Protein AF-A0A653HR87-F1 (afdb_monomer_lite)

Sequence (229 aa):
DLKKALNYCQLKRKNKLIFIRLPKLNAFNDYYMNKYLNIDIEKEELELNDINYIKNSFLTKARIIQMSKQNNEKRENAVQYGTNDYVKKKKKKKICIFNMGSMLYNVVNAIKNIEKDPYFSNLFEFSIIDMMFLNPMDTEIINYIIYENKHNCLITYEDNTIGGFSTHFNNYLIKNNYISKYNLHVHNIFLPNYPIEHASYYEQQQQLEVDESGLALRLKKYLNDSFIF

pLDDT: mean 77.24, std 21.37, range [32.22, 98.5]

Structure (mmCIF, N/CA/C/O backbone):
data_AF-A0A653HR87-F1
#
_entry.id   AF-A0A653HR87-F1
#
loop_
_atom_site.group_PDB
_atom_site.id
_atom_site.type_symbol
_atom_site.label_atom_id
_atom_site.label_alt_id
_atom_site.label_comp_id
_atom_site.label_asym_id
_atom_site.label_entity_id
_atom_site.label_seq_id
_atom_site.pdbx_PDB_ins_code
_atom_site.Cartn_x
_atom_site.Cartn_y
_atom_site.Cartn_z
_atom_site.occupancy
_atom_site.B_iso_or_equiv
_atom_site.auth_seq_id
_atom_site.auth_comp_id
_atom_site.auth_asym_id
_atom_site.auth_atom_id
_atom_site.pdbx_PDB_model_num
ATOM 1 N N . ASP A 1 1 ? 39.969 0.613 -13.590 1.00 48.22 1 ASP A N 1
ATOM 2 C CA . ASP A 1 1 ? 40.806 -0.541 -13.965 1.00 48.22 1 ASP A CA 1
ATOM 3 C C . ASP A 1 1 ? 40.169 -1.826 -13.439 1.00 48.22 1 ASP A C 1
ATOM 5 O O . ASP A 1 1 ? 40.189 -2.089 -12.238 1.00 48.22 1 ASP A O 1
ATOM 9 N N . LEU A 1 2 ? 39.500 -2.566 -14.327 1.00 33.78 2 LEU A N 1
ATOM 10 C CA . LEU A 1 2 ? 38.632 -3.704 -13.990 1.00 33.78 2 LEU A CA 1
ATOM 11 C C . LEU A 1 2 ? 39.396 -4.830 -13.264 1.00 33.78 2 LEU A C 1
ATOM 13 O O . LEU A 1 2 ? 38.828 -5.538 -12.434 1.00 33.78 2 LEU A O 1
ATOM 17 N N . LYS A 1 3 ? 40.709 -4.941 -13.513 1.00 35.06 3 LYS A N 1
ATOM 18 C CA . LYS A 1 3 ? 41.597 -5.906 -12.847 1.00 35.06 3 LYS A CA 1
ATOM 19 C C . LYS A 1 3 ? 41.824 -5.593 -11.363 1.00 35.06 3 LYS A C 1
ATOM 21 O O . LYS A 1 3 ? 41.904 -6.522 -10.566 1.00 35.06 3 LYS A O 1
ATOM 26 N N . LYS A 1 4 ? 41.850 -4.314 -10.962 1.00 37.91 4 LYS A N 1
ATOM 27 C CA . LYS A 1 4 ? 41.919 -3.922 -9.539 1.00 37.91 4 LYS A CA 1
ATOM 28 C C . LYS A 1 4 ? 40.601 -4.182 -8.807 1.00 37.91 4 LYS A C 1
ATOM 30 O O . LYS A 1 4 ? 40.634 -4.596 -7.656 1.00 37.91 4 LYS A O 1
ATOM 35 N N . ALA A 1 5 ? 39.460 -4.008 -9.477 1.00 38.84 5 ALA A N 1
ATOM 36 C CA . ALA A 1 5 ? 38.143 -4.284 -8.896 1.00 38.84 5 ALA A CA 1
ATOM 37 C C . ALA A 1 5 ? 37.897 -5.791 -8.677 1.00 38.84 5 ALA A C 1
ATOM 39 O O . ALA A 1 5 ? 37.384 -6.183 -7.633 1.0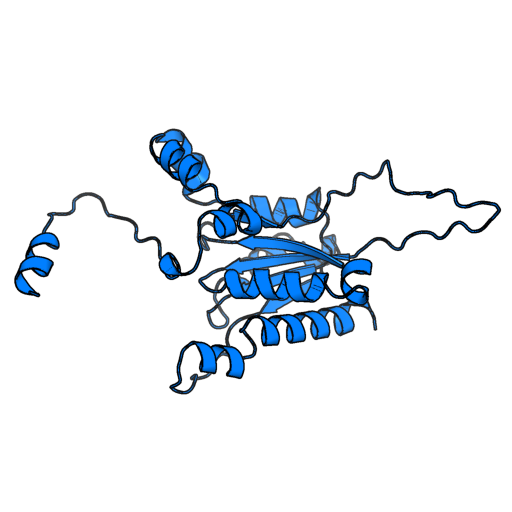0 38.84 5 ALA A O 1
ATOM 40 N N . LEU A 1 6 ? 38.335 -6.647 -9.610 1.00 43.84 6 LEU A N 1
ATOM 41 C CA . LEU A 1 6 ? 38.201 -8.107 -9.493 1.00 43.84 6 LEU A CA 1
ATOM 42 C C . LEU A 1 6 ? 39.069 -8.716 -8.376 1.00 43.84 6 LEU A C 1
ATOM 44 O O . LEU A 1 6 ? 38.661 -9.708 -7.772 1.00 43.84 6 LEU A O 1
ATOM 48 N N . ASN A 1 7 ? 40.207 -8.099 -8.033 1.00 38.25 7 ASN A N 1
ATOM 49 C CA . ASN A 1 7 ? 41.064 -8.554 -6.928 1.00 38.25 7 ASN A CA 1
ATOM 50 C C . ASN A 1 7 ? 40.429 -8.371 -5.535 1.00 38.25 7 ASN A C 1
ATOM 52 O O . ASN A 1 7 ? 40.750 -9.130 -4.626 1.00 38.25 7 ASN A O 1
ATOM 56 N N . TYR A 1 8 ? 39.483 -7.440 -5.363 1.00 44.12 8 TYR A N 1
ATOM 57 C CA . TYR A 1 8 ? 38.714 -7.311 -4.115 1.00 44.12 8 TYR A CA 1
ATOM 58 C C . TYR A 1 8 ? 37.529 -8.289 -4.028 1.00 44.12 8 TYR A C 1
ATOM 60 O O . TYR A 1 8 ? 36.946 -8.462 -2.958 1.00 44.12 8 TYR A O 1
ATOM 68 N N . CYS A 1 9 ? 37.176 -8.972 -5.124 1.00 40.00 9 CYS A N 1
ATOM 69 C CA . CYS A 1 9 ? 36.088 -9.953 -5.145 1.00 40.00 9 CYS A CA 1
ATOM 70 C C . CYS A 1 9 ? 36.515 -11.368 -4.716 1.00 40.00 9 CYS A C 1
ATOM 72 O O . CYS A 1 9 ? 35.651 -12.225 -4.529 1.00 40.00 9 CYS A O 1
ATOM 74 N N . GLN A 1 10 ? 37.810 -11.626 -4.504 1.00 40.22 10 GLN A N 1
ATOM 75 C CA . GLN A 1 10 ? 38.305 -12.900 -3.974 1.00 40.22 10 GLN A CA 1
ATOM 76 C C . GLN A 1 10 ? 38.613 -12.812 -2.474 1.00 40.22 10 GLN A C 1
ATOM 78 O O . GLN A 1 10 ? 39.759 -12.858 -2.043 1.00 40.22 10 GLN A O 1
ATOM 83 N N . LEU A 1 11 ? 37.565 -12.765 -1.653 1.00 38.88 11 LEU A N 1
ATOM 84 C CA . LEU A 1 11 ? 37.650 -13.227 -0.267 1.00 38.88 11 LEU A CA 1
ATOM 85 C C . LEU A 1 11 ? 36.975 -14.599 -0.182 1.00 38.88 11 LEU A C 1
ATOM 87 O O . LEU A 1 11 ? 35.810 -14.754 -0.552 1.00 38.88 11 LEU A O 1
ATOM 91 N N . LYS A 1 12 ? 37.719 -15.612 0.283 1.00 41.72 12 LYS A N 1
ATOM 92 C CA . LYS A 1 12 ? 37.205 -16.959 0.577 1.00 41.72 12 LYS A CA 1
ATOM 93 C C . LYS A 1 12 ? 36.105 -16.853 1.641 1.00 41.72 12 LYS A C 1
ATOM 95 O O . LYS A 1 12 ? 36.383 -16.719 2.827 1.00 41.72 12 LYS A O 1
ATOM 100 N N . ARG A 1 13 ? 34.845 -16.900 1.205 1.00 41.72 13 ARG A N 1
ATOM 101 C CA . ARG A 1 13 ? 33.653 -16.773 2.054 1.00 41.72 13 ARG A CA 1
ATOM 102 C C . ARG A 1 13 ? 33.309 -18.106 2.731 1.00 41.72 13 ARG A C 1
ATOM 104 O O . ARG A 1 13 ? 32.687 -18.967 2.117 1.00 41.72 13 ARG A O 1
ATOM 111 N N . LYS A 1 14 ? 33.638 -18.244 4.020 1.00 43.16 14 LYS A N 1
ATOM 112 C CA . LYS A 1 14 ? 32.789 -18.966 4.983 1.00 43.16 14 LYS A CA 1
ATOM 113 C C . LYS A 1 14 ? 32.023 -17.896 5.757 1.00 43.16 14 LYS A C 1
ATOM 115 O O . LYS A 1 14 ? 32.643 -17.050 6.383 1.00 43.16 14 LYS A O 1
ATOM 120 N N . ASN A 1 15 ? 30.699 -17.964 5.683 1.00 41.41 15 ASN A N 1
ATOM 121 C CA . ASN A 1 15 ? 29.702 -17.021 6.205 1.00 41.41 15 ASN A CA 1
ATOM 122 C C . ASN A 1 15 ? 29.385 -15.865 5.242 1.00 41.41 15 ASN A C 1
ATOM 124 O O . ASN A 1 15 ? 30.218 -15.042 4.872 1.00 41.41 15 ASN A O 1
ATOM 128 N N . LYS A 1 16 ? 28.148 -15.922 4.745 1.00 32.38 16 LYS A N 1
ATOM 129 C CA . LYS A 1 16 ? 27.579 -15.114 3.666 1.00 32.38 16 LYS A CA 1
ATOM 130 C C . LYS A 1 16 ? 27.423 -13.652 4.102 1.00 32.38 16 LYS A C 1
ATOM 132 O O . LYS A 1 16 ? 27.017 -13.391 5.226 1.00 32.38 16 LYS A O 1
ATOM 137 N N . LEU A 1 17 ? 27.668 -12.729 3.171 1.00 32.47 17 LEU A N 1
ATOM 138 C CA . LEU A 1 17 ? 27.218 -11.337 3.252 1.00 32.47 17 LEU A CA 1
ATOM 139 C C . LEU A 1 17 ? 25.796 -11.248 2.686 1.00 32.47 17 LEU A C 1
ATOM 141 O O . LEU A 1 17 ? 25.520 -11.809 1.623 1.00 32.47 17 LEU A O 1
ATOM 145 N N . ILE A 1 18 ? 24.916 -10.563 3.413 1.00 32.22 18 ILE A N 1
ATOM 146 C CA . ILE A 1 18 ? 23.543 -10.249 3.009 1.00 32.22 18 ILE A CA 1
ATOM 147 C C . ILE A 1 18 ? 23.588 -8.987 2.145 1.00 32.22 18 ILE A C 1
ATOM 149 O O . ILE A 1 18 ? 24.169 -7.980 2.541 1.00 32.22 18 ILE A O 1
ATOM 153 N N . PHE A 1 19 ? 22.984 -9.047 0.960 1.00 34.25 19 PHE A N 1
ATOM 154 C CA . PHE A 1 19 ? 22.771 -7.877 0.116 1.00 34.25 19 PHE A CA 1
ATOM 155 C C . PHE A 1 19 ? 21.442 -7.229 0.503 1.00 34.25 19 PHE A C 1
ATOM 157 O O . PHE A 1 19 ? 20.385 -7.812 0.268 1.00 34.25 19 PHE A O 1
ATOM 164 N N . ILE A 1 20 ? 21.494 -6.023 1.068 1.00 34.53 20 ILE A N 1
ATOM 165 C CA . ILE A 1 20 ? 20.324 -5.149 1.172 1.00 34.53 20 ILE A CA 1
ATOM 166 C C . ILE A 1 20 ? 20.264 -4.356 -0.129 1.00 34.53 20 ILE A C 1
ATOM 168 O O . ILE A 1 20 ? 21.192 -3.619 -0.468 1.00 34.53 20 ILE A O 1
ATOM 172 N N . ARG A 1 21 ? 19.181 -4.523 -0.888 1.00 32.88 21 ARG A N 1
ATOM 173 C CA . ARG A 1 21 ? 18.913 -3.686 -2.056 1.00 32.88 21 ARG A CA 1
ATOM 174 C C . ARG A 1 21 ? 18.357 -2.361 -1.549 1.00 32.88 21 ARG A C 1
ATOM 176 O O . ARG A 1 21 ? 17.148 -2.194 -1.449 1.00 32.88 21 ARG A O 1
ATOM 183 N N . LEU A 1 22 ? 19.243 -1.437 -1.192 1.00 35.88 22 LEU A N 1
ATOM 184 C CA . LEU A 1 22 ? 18.828 -0.060 -0.966 1.00 35.88 22 LEU A CA 1
ATOM 185 C C . LEU A 1 22 ? 18.426 0.538 -2.327 1.00 35.88 22 LEU A C 1
ATOM 187 O O . LEU A 1 22 ? 19.205 0.428 -3.283 1.00 35.88 22 LEU A O 1
ATOM 191 N N . PRO A 1 23 ? 17.231 1.150 -2.463 1.00 37.19 23 PRO A N 1
ATOM 192 C CA . PRO A 1 23 ? 16.991 2.059 -3.581 1.00 37.19 23 PRO A CA 1
ATOM 193 C C . PRO A 1 23 ? 18.116 3.103 -3.573 1.00 37.19 23 PRO A C 1
ATOM 195 O O . PRO A 1 23 ? 18.642 3.399 -2.503 1.00 37.19 23 PRO A O 1
ATOM 198 N N . LYS A 1 24 ? 18.545 3.597 -4.747 1.00 39.25 24 LYS A N 1
ATOM 199 C CA . LYS A 1 24 ? 19.710 4.498 -4.890 1.00 39.25 24 LYS A CA 1
ATOM 200 C C . LYS A 1 24 ? 19.764 5.521 -3.737 1.00 39.25 24 LYS A C 1
ATOM 202 O O . LYS A 1 24 ? 19.030 6.502 -3.756 1.00 39.25 24 LYS A O 1
ATOM 207 N N . LEU A 1 25 ? 20.656 5.284 -2.768 1.00 40.75 25 LEU A N 1
ATOM 208 C CA . LEU A 1 25 ? 20.847 6.084 -1.546 1.00 40.75 25 LEU A CA 1
ATOM 209 C C . LEU A 1 25 ? 21.109 7.568 -1.838 1.00 40.75 25 LEU A C 1
ATOM 211 O O . LEU A 1 25 ? 20.806 8.424 -1.021 1.00 40.75 25 LEU A O 1
ATOM 215 N N . ASN A 1 26 ? 21.595 7.888 -3.037 1.00 42.47 26 ASN A N 1
ATOM 216 C CA . ASN A 1 26 ? 21.905 9.257 -3.449 1.00 42.47 26 ASN A CA 1
ATOM 217 C C . ASN A 1 26 ? 20.667 10.147 -3.700 1.00 42.47 26 ASN A C 1
ATOM 219 O O . ASN A 1 26 ? 20.833 11.268 -4.172 1.00 42.47 26 ASN A O 1
ATOM 223 N N . ALA A 1 27 ? 19.441 9.665 -3.461 1.00 49.50 27 ALA A N 1
ATOM 224 C CA . ALA A 1 27 ? 18.217 10.433 -3.701 1.00 49.50 27 ALA A CA 1
ATOM 225 C C . ALA A 1 27 ? 17.673 11.165 -2.458 1.00 49.50 27 ALA A C 1
ATOM 227 O O . ALA A 1 27 ? 16.943 12.143 -2.618 1.00 49.50 27 ALA A O 1
ATOM 228 N N . PHE A 1 28 ? 18.010 10.728 -1.238 1.00 54.19 28 PHE A N 1
ATOM 229 C CA . PHE A 1 28 ? 17.418 11.264 -0.005 1.00 54.19 28 PHE A CA 1
ATOM 230 C C . PHE A 1 28 ? 18.495 11.778 0.943 1.00 54.19 28 PHE A C 1
ATOM 232 O O . PHE A 1 28 ? 19.442 11.064 1.249 1.00 54.19 28 PHE A O 1
ATOM 239 N N . ASN A 1 29 ? 18.350 13.024 1.397 1.00 69.38 29 ASN A N 1
ATOM 240 C CA . ASN A 1 29 ? 19.215 13.595 2.427 1.00 69.38 29 ASN A CA 1
ATOM 241 C C . ASN A 1 29 ? 18.737 13.189 3.830 1.00 69.38 29 ASN A C 1
ATOM 243 O O . ASN A 1 29 ? 17.578 12.809 4.010 1.00 69.38 29 ASN A O 1
ATOM 247 N N . ASP A 1 30 ? 19.605 13.334 4.830 1.00 67.25 30 ASP A N 1
ATOM 248 C CA . ASP A 1 30 ? 19.318 12.962 6.224 1.00 67.25 30 ASP A CA 1
ATOM 249 C C . ASP A 1 30 ? 18.051 13.645 6.748 1.00 67.25 30 ASP A C 1
ATOM 251 O O . ASP A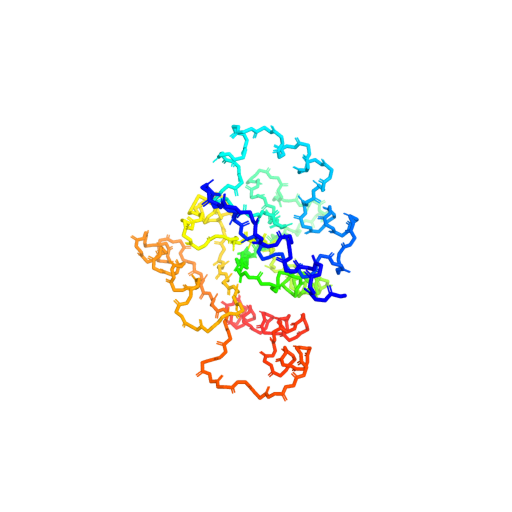 1 30 ? 17.224 13.030 7.418 1.00 67.25 30 ASP A O 1
ATOM 255 N N . TYR A 1 31 ? 17.834 14.902 6.342 1.00 72.88 31 TYR A N 1
ATOM 256 C CA . TYR A 1 31 ? 16.607 15.636 6.641 1.00 72.88 31 TYR A CA 1
ATOM 257 C C . TYR A 1 31 ? 15.354 14.916 6.130 1.00 72.88 31 TYR A C 1
ATOM 259 O O . TYR A 1 31 ? 14.363 14.821 6.850 1.00 72.88 31 TYR A O 1
ATOM 267 N N . TYR A 1 32 ? 15.369 14.416 4.894 1.00 69.31 32 TYR A N 1
ATOM 268 C CA . TYR A 1 32 ? 14.248 13.690 4.308 1.00 69.31 32 TYR A CA 1
ATOM 269 C C . TYR A 1 32 ? 14.037 12.347 5.009 1.00 69.31 32 TYR A C 1
ATOM 271 O O . TYR A 1 32 ? 12.899 12.007 5.339 1.00 69.31 32 TYR A O 1
ATOM 279 N N . MET A 1 33 ? 15.122 11.611 5.257 1.00 68.88 33 MET A N 1
ATOM 280 C CA . MET A 1 33 ? 15.090 10.307 5.924 1.00 68.88 33 MET A CA 1
ATOM 281 C C . MET A 1 33 ? 14.480 10.421 7.323 1.00 68.88 33 MET A C 1
ATOM 283 O O . MET A 1 33 ? 13.516 9.719 7.633 1.00 68.88 33 MET A O 1
ATOM 287 N N . ASN A 1 34 ? 14.947 11.388 8.111 1.00 69.88 34 ASN A N 1
ATOM 288 C CA . ASN A 1 34 ? 14.455 11.625 9.461 1.00 69.88 34 ASN A CA 1
ATOM 289 C C . ASN A 1 34 ? 13.006 12.133 9.439 1.00 69.88 34 ASN A C 1
ATOM 291 O O . ASN A 1 34 ? 12.116 11.531 10.036 1.00 69.88 34 ASN A O 1
ATOM 295 N N . LYS A 1 35 ? 12.733 13.191 8.666 1.00 71.50 35 LYS A N 1
ATOM 296 C CA . LYS A 1 35 ? 11.420 13.847 8.661 1.00 71.50 35 LYS A CA 1
ATOM 297 C C . LYS A 1 35 ? 10.296 12.973 8.110 1.00 71.50 35 LYS A C 1
ATOM 299 O O . LYS A 1 35 ? 9.152 13.145 8.526 1.00 71.50 35 LYS A O 1
ATOM 304 N N . TYR A 1 36 ? 10.579 12.126 7.122 1.00 63.75 36 TYR A N 1
ATOM 305 C CA . TYR A 1 36 ? 9.526 11.455 6.357 1.00 63.75 36 TYR A CA 1
ATOM 306 C C . TYR A 1 36 ? 9.568 9.942 6.402 1.00 63.75 36 TYR A C 1
ATOM 308 O O . TYR A 1 36 ? 8.517 9.342 6.220 1.00 63.75 36 TYR A O 1
ATOM 316 N N . LEU A 1 37 ? 10.735 9.333 6.601 1.00 60.97 37 LEU A N 1
ATOM 317 C CA . LEU A 1 37 ? 10.839 7.881 6.737 1.00 60.97 37 LEU A CA 1
ATOM 318 C C . LEU A 1 37 ? 11.004 7.443 8.192 1.00 60.97 37 LEU A C 1
ATOM 320 O O . LEU A 1 37 ? 11.010 6.244 8.452 1.00 60.97 37 LEU A O 1
ATOM 324 N N . ASN A 1 38 ? 11.097 8.405 9.120 1.00 63.19 38 ASN A N 1
ATOM 325 C CA . ASN A 1 38 ? 11.372 8.170 10.534 1.00 63.19 38 ASN A CA 1
ATOM 326 C C . ASN A 1 38 ? 12.673 7.364 10.737 1.00 63.19 38 ASN A C 1
ATOM 328 O O . ASN A 1 38 ? 12.771 6.546 11.649 1.00 63.19 38 ASN A O 1
ATOM 332 N N . ILE A 1 39 ? 13.644 7.585 9.842 1.00 63.53 39 ILE A N 1
ATOM 333 C CA . ILE A 1 39 ? 14.961 6.945 9.838 1.00 63.53 39 ILE A CA 1
ATOM 334 C C . ILE A 1 39 ? 15.984 7.969 10.309 1.00 63.53 39 ILE A C 1
ATOM 336 O O . ILE A 1 39 ? 16.239 8.969 9.635 1.00 63.53 39 ILE A O 1
ATOM 340 N N . ASP A 1 40 ? 16.567 7.703 11.468 1.00 68.31 40 ASP A N 1
ATOM 341 C CA . ASP A 1 40 ? 17.698 8.452 11.995 1.00 68.31 40 ASP A CA 1
ATOM 342 C C . ASP A 1 40 ? 18.977 7.671 11.682 1.00 68.31 40 ASP A C 1
ATOM 344 O O . ASP A 1 40 ? 19.250 6.646 12.304 1.00 68.31 40 ASP A O 1
ATOM 348 N N . ILE A 1 41 ? 19.718 8.131 10.671 1.00 65.31 41 ILE A N 1
ATOM 349 C CA . ILE A 1 41 ? 20.887 7.425 10.129 1.00 65.31 41 ILE A CA 1
ATOM 350 C C . ILE A 1 41 ? 21.978 7.280 11.193 1.00 65.31 41 ILE A C 1
ATOM 352 O O . ILE A 1 41 ? 22.538 6.197 11.340 1.00 65.31 41 ILE A O 1
ATOM 356 N N . GLU A 1 42 ? 22.242 8.330 11.974 1.00 67.62 42 GLU A N 1
ATOM 357 C CA . GLU A 1 42 ? 23.271 8.292 13.019 1.00 67.62 42 GLU A CA 1
ATOM 358 C C . GLU A 1 42 ? 22.889 7.303 14.123 1.00 67.62 42 GLU A C 1
ATOM 360 O O . GLU A 1 42 ? 23.712 6.512 14.588 1.00 67.62 42 GLU A O 1
ATOM 365 N N . LYS A 1 43 ? 21.612 7.300 14.517 1.00 66.94 43 LYS A N 1
ATOM 366 C CA . LYS A 1 43 ? 21.097 6.354 15.505 1.00 66.94 43 LYS A CA 1
ATOM 367 C C . LYS A 1 43 ? 21.120 4.913 14.989 1.00 66.94 43 LYS A C 1
ATOM 369 O O . LYS A 1 43 ? 21.546 4.027 15.726 1.00 66.94 43 LYS A O 1
ATOM 374 N N . GLU A 1 44 ? 20.706 4.671 13.746 1.00 62.47 44 GLU A N 1
ATOM 375 C CA . GLU A 1 44 ? 20.749 3.337 13.136 1.00 62.47 44 GLU A CA 1
ATOM 376 C C . GLU A 1 44 ? 22.190 2.809 13.043 1.00 62.47 44 GLU A C 1
ATOM 378 O O . GLU A 1 44 ? 22.437 1.654 13.388 1.00 62.47 44 GLU A O 1
ATOM 383 N N . GLU A 1 45 ? 23.162 3.646 12.663 1.00 62.75 45 GLU A N 1
ATOM 384 C CA . GLU A 1 45 ? 24.586 3.279 12.636 1.00 62.75 45 GLU A CA 1
ATOM 385 C C . GLU A 1 45 ? 25.142 2.928 14.022 1.00 62.75 45 GLU A C 1
ATOM 387 O O . GLU A 1 45 ? 25.910 1.972 14.162 1.00 62.75 45 GLU A O 1
ATOM 392 N N . LEU A 1 46 ? 24.732 3.655 15.065 1.00 63.88 46 LEU A N 1
ATOM 393 C CA . LEU A 1 46 ? 25.120 3.358 16.445 1.00 63.88 46 LEU A CA 1
ATOM 394 C C . LEU A 1 46 ? 24.512 2.038 16.939 1.00 63.88 46 LEU A C 1
ATOM 396 O O . LEU A 1 46 ? 25.207 1.234 17.567 1.00 63.88 46 LEU A O 1
ATOM 400 N N . GLU A 1 47 ? 23.238 1.792 16.632 1.00 59.72 47 GLU A N 1
ATOM 401 C CA . GLU A 1 47 ? 22.491 0.601 17.049 1.00 59.72 47 GLU A CA 1
ATOM 402 C C . GLU A 1 47 ? 22.915 -0.675 16.293 1.00 59.72 47 GLU A C 1
ATOM 404 O O . GLU A 1 47 ? 22.794 -1.781 16.826 1.00 59.72 47 GLU A O 1
ATOM 409 N N . LEU A 1 48 ? 23.499 -0.544 15.095 1.00 56.75 48 LEU A N 1
ATOM 410 C CA . LEU A 1 48 ? 24.098 -1.647 14.327 1.00 56.75 48 LEU A CA 1
ATOM 411 C C . LEU A 1 48 ? 25.324 -2.286 15.007 1.00 56.75 48 LEU A C 1
ATOM 413 O O . LEU A 1 48 ? 25.755 -3.362 14.593 1.00 56.75 48 LEU A O 1
ATOM 417 N N . ASN A 1 49 ? 25.876 -1.674 16.057 1.00 60.03 49 ASN A N 1
ATOM 418 C CA . ASN A 1 49 ? 26.970 -2.263 16.833 1.00 60.03 49 ASN A CA 1
ATOM 419 C C . ASN A 1 49 ? 26.487 -3.248 17.917 1.00 60.03 49 ASN A C 1
ATOM 421 O O . ASN A 1 49 ? 27.300 -4.002 18.457 1.00 60.03 49 ASN A O 1
ATOM 425 N N . ASP A 1 50 ? 25.185 -3.287 18.228 1.00 64.75 50 ASP A N 1
ATOM 426 C CA . ASP A 1 50 ? 24.614 -4.207 19.216 1.00 64.75 50 ASP A CA 1
ATOM 427 C C . ASP A 1 50 ? 24.034 -5.470 18.550 1.00 64.75 50 ASP A C 1
ATOM 429 O O . ASP A 1 50 ? 22.987 -5.471 17.899 1.00 64.75 50 ASP A O 1
ATOM 433 N N . ILE A 1 51 ? 24.707 -6.602 18.766 1.00 58.34 51 ILE A N 1
ATOM 434 C CA . ILE A 1 51 ? 24.347 -7.912 18.202 1.00 58.34 51 ILE A CA 1
ATOM 435 C C . ILE A 1 51 ? 22.944 -8.380 18.639 1.00 58.34 51 ILE A C 1
ATOM 437 O O . ILE A 1 51 ? 22.271 -9.089 17.882 1.00 58.34 51 ILE A O 1
ATOM 441 N N . ASN A 1 52 ? 22.486 -8.017 19.841 1.00 54.66 52 ASN A N 1
ATOM 442 C CA . ASN A 1 52 ? 21.157 -8.395 20.329 1.00 54.66 52 ASN A CA 1
ATOM 443 C C . ASN A 1 52 ? 20.059 -7.530 19.702 1.00 54.66 52 ASN A C 1
ATOM 445 O O . ASN A 1 52 ? 18.990 -8.048 19.365 1.00 54.66 52 ASN A O 1
ATOM 449 N N . TYR A 1 53 ? 20.342 -6.247 19.475 1.00 58.00 53 TYR A N 1
ATOM 450 C CA . TYR A 1 53 ? 19.458 -5.355 18.733 1.00 58.00 53 TYR A CA 1
ATOM 451 C C . TYR A 1 53 ? 19.305 -5.803 17.276 1.00 58.00 53 TYR A C 1
ATOM 453 O O . TYR A 1 53 ? 18.185 -5.940 16.787 1.00 58.00 53 TYR A O 1
ATOM 461 N N . ILE A 1 54 ? 20.405 -6.156 16.605 1.00 54.81 54 ILE A N 1
ATOM 462 C CA . ILE A 1 54 ? 20.382 -6.641 15.216 1.00 54.81 54 ILE A CA 1
ATOM 463 C C . ILE A 1 54 ? 19.479 -7.874 15.063 1.00 54.81 54 ILE A C 1
ATOM 465 O O . ILE A 1 54 ? 18.677 -7.952 14.131 1.00 54.81 54 ILE A O 1
ATOM 469 N N . LYS A 1 55 ? 19.574 -8.832 15.994 1.00 52.00 55 LYS A N 1
ATOM 470 C CA . LYS A 1 55 ? 18.780 -10.070 15.955 1.00 52.00 55 LYS A CA 1
ATOM 471 C C . LYS A 1 55 ? 17.284 -9.840 16.176 1.00 52.00 55 LYS A C 1
ATOM 473 O O . LYS A 1 55 ? 16.488 -10.520 15.535 1.00 52.00 55 LYS A O 1
ATOM 478 N N . ASN A 1 56 ? 16.909 -8.907 17.052 1.00 51.97 56 ASN A N 1
ATOM 479 C CA . ASN A 1 56 ? 15.514 -8.695 17.459 1.00 51.97 56 ASN A CA 1
ATOM 480 C C . ASN A 1 56 ? 14.800 -7.550 16.713 1.00 51.97 56 ASN A C 1
ATOM 482 O O . ASN A 1 56 ? 13.572 -7.551 16.636 1.00 51.97 56 ASN A O 1
ATOM 486 N N . SER A 1 57 ? 15.544 -6.574 16.188 1.00 53.03 57 SER A N 1
ATOM 487 C CA . SER A 1 57 ? 15.009 -5.368 15.541 1.00 53.03 57 SER A CA 1
ATOM 488 C C . SER A 1 57 ? 15.122 -5.428 14.015 1.00 53.03 57 SER A C 1
ATOM 490 O O . SER A 1 57 ? 14.159 -5.147 13.309 1.00 53.03 57 SER A O 1
ATOM 492 N N . PHE A 1 58 ? 16.273 -5.861 13.489 1.00 53.12 58 PHE A N 1
ATOM 493 C CA . PHE A 1 58 ? 16.624 -5.617 12.085 1.00 53.12 58 PHE A CA 1
ATOM 494 C C . PHE A 1 58 ? 16.202 -6.715 11.106 1.00 53.12 58 PHE A C 1
ATOM 496 O O . PHE A 1 58 ? 15.984 -6.443 9.928 1.00 53.12 58 PHE A O 1
ATOM 503 N N . LEU A 1 59 ? 16.126 -7.972 11.549 1.00 54.62 59 LEU A N 1
ATOM 504 C CA . LEU A 1 59 ? 16.100 -9.088 10.599 1.00 54.62 59 LEU A CA 1
ATOM 505 C C . LEU A 1 59 ? 14.728 -9.423 10.001 1.00 54.62 59 LEU A C 1
ATOM 507 O O . LEU A 1 59 ? 14.687 -10.228 9.074 1.00 54.62 59 LEU A O 1
ATOM 511 N N . THR A 1 60 ? 13.623 -8.860 10.503 1.00 60.41 60 THR A N 1
ATOM 512 C CA . THR A 1 60 ? 12.272 -9.265 10.050 1.00 60.41 60 THR A CA 1
ATOM 513 C C . THR A 1 60 ? 11.167 -8.217 10.209 1.00 60.41 60 THR A C 1
ATOM 515 O O . THR A 1 60 ? 10.042 -8.486 9.793 1.00 60.41 60 THR A O 1
ATOM 518 N N . LYS A 1 61 ? 11.442 -7.042 10.792 1.00 76.56 61 LYS A N 1
ATOM 519 C CA . LYS A 1 61 ? 10.389 -6.069 11.112 1.00 76.56 61 LYS A CA 1
ATOM 520 C C . LYS A 1 61 ? 10.127 -5.091 9.976 1.00 76.56 61 LYS A C 1
ATOM 522 O O . LYS A 1 61 ? 11.044 -4.669 9.272 1.00 76.56 61 LYS A O 1
ATOM 527 N N . ALA A 1 62 ? 8.862 -4.728 9.810 1.00 85.44 62 ALA A N 1
ATOM 528 C CA . ALA A 1 62 ? 8.460 -3.653 8.919 1.00 85.44 62 ALA A CA 1
ATOM 529 C C . ALA A 1 62 ? 8.811 -2.284 9.517 1.00 85.44 62 ALA A C 1
ATOM 531 O O . ALA A 1 62 ? 8.891 -2.119 10.737 1.00 85.44 62 ALA A O 1
ATOM 532 N N . ARG A 1 63 ? 8.958 -1.274 8.656 1.00 85.75 63 ARG A N 1
ATOM 533 C CA . ARG A 1 63 ? 9.182 0.111 9.089 1.00 85.75 63 ARG A CA 1
ATOM 534 C C . ARG A 1 63 ? 7.883 0.898 9.072 1.00 85.75 63 ARG A C 1
ATOM 536 O O . ARG A 1 63 ? 7.134 0.860 8.097 1.00 85.75 63 ARG A O 1
ATOM 543 N N . ILE A 1 64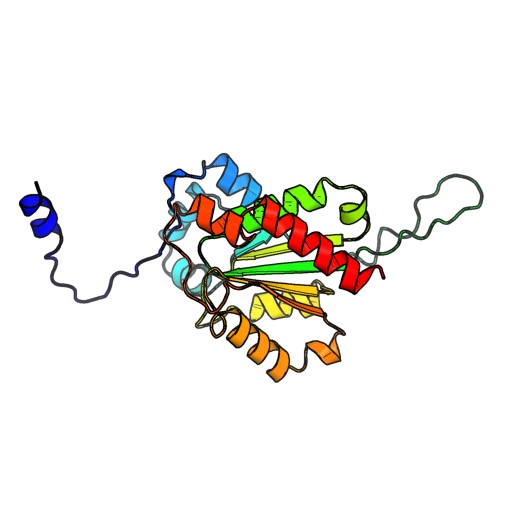 ? 7.635 1.647 10.140 1.00 86.69 64 ILE A N 1
ATOM 544 C CA . ILE A 1 64 ? 6.508 2.577 10.216 1.00 86.69 64 ILE A CA 1
ATOM 545 C C . ILE A 1 64 ? 6.983 3.929 9.693 1.00 86.69 64 ILE A C 1
ATOM 547 O O . ILE A 1 64 ? 7.767 4.608 10.348 1.00 86.69 64 ILE A O 1
ATOM 551 N N . ILE A 1 65 ? 6.485 4.310 8.523 1.00 84.25 65 ILE A N 1
ATOM 552 C CA . ILE A 1 65 ? 6.838 5.561 7.845 1.00 84.25 65 ILE A CA 1
ATOM 553 C C . ILE A 1 65 ? 5.898 6.679 8.293 1.00 84.25 65 ILE A C 1
ATOM 555 O O . ILE A 1 65 ? 6.319 7.778 8.640 1.00 84.25 65 ILE A O 1
ATOM 559 N N . GLN A 1 66 ? 4.603 6.370 8.340 1.00 87.25 66 GLN A N 1
ATOM 560 C CA . GLN A 1 66 ? 3.557 7.265 8.816 1.00 87.25 66 GLN A CA 1
ATOM 561 C C . GLN A 1 66 ? 2.483 6.439 9.524 1.00 87.25 66 GLN A C 1
ATOM 563 O O . GLN A 1 66 ? 2.148 5.345 9.076 1.00 87.25 66 GLN A O 1
ATOM 568 N N . MET A 1 67 ? 1.910 6.954 10.611 1.00 91.06 67 MET A N 1
ATOM 569 C CA . MET A 1 67 ? 0.830 6.282 11.333 1.00 91.06 67 MET A CA 1
ATOM 570 C C . MET A 1 67 ? -0.338 7.238 11.560 1.00 91.06 67 MET A C 1
ATOM 572 O O . MET A 1 67 ? -0.153 8.350 12.058 1.00 91.06 67 MET A O 1
ATOM 576 N N . SER A 1 68 ? -1.550 6.789 11.235 1.00 86.50 68 SER A N 1
ATOM 577 C CA . SER A 1 68 ? -2.775 7.511 11.578 1.00 86.50 68 SER A CA 1
ATOM 578 C C . SER A 1 68 ? -2.964 7.585 13.096 1.00 86.50 68 SER A C 1
ATOM 580 O O . SER A 1 68 ? -2.532 6.711 13.858 1.00 86.50 68 SER A O 1
ATOM 582 N N . LYS A 1 69 ? -3.626 8.647 13.562 1.00 79.88 69 LYS A N 1
ATOM 583 C CA . LYS A 1 69 ? -3.796 8.904 14.995 1.00 79.88 69 LYS A CA 1
ATOM 584 C C . LYS A 1 69 ? -4.585 7.770 15.639 1.00 79.88 69 LYS A C 1
ATOM 586 O O . LYS A 1 69 ? -5.621 7.347 15.128 1.00 79.88 69 LYS A O 1
ATOM 591 N N . GLN A 1 70 ? -4.133 7.269 16.787 1.00 65.38 70 GLN A N 1
ATOM 592 C CA . GLN A 1 70 ? -4.929 6.300 17.539 1.00 65.38 70 GLN A CA 1
ATOM 593 C C . GLN A 1 70 ? -6.275 6.915 17.927 1.00 65.38 70 GLN A C 1
ATOM 595 O O . GLN A 1 70 ? -6.367 8.097 18.262 1.00 65.38 70 GLN A O 1
ATOM 600 N N . ASN A 1 71 ? -7.328 6.094 17.885 1.00 56.84 71 ASN A N 1
ATOM 601 C CA . ASN A 1 71 ? -8.630 6.495 18.400 1.00 56.84 71 ASN A CA 1
ATOM 602 C C . ASN A 1 71 ? -8.518 6.581 19.925 1.00 56.84 71 ASN A C 1
ATOM 604 O O . ASN A 1 71 ? -8.849 5.629 20.624 1.00 56.84 71 ASN A O 1
ATOM 608 N N . ASN A 1 72 ? -8.056 7.710 20.455 1.00 50.72 72 ASN A N 1
ATOM 609 C CA . ASN A 1 72 ? -8.284 8.028 21.853 1.00 50.72 72 ASN A CA 1
ATOM 610 C C . ASN A 1 72 ? -9.786 8.286 21.991 1.00 50.72 72 ASN A C 1
ATOM 612 O O . ASN A 1 72 ? -10.253 9.407 21.800 1.00 50.72 72 ASN A O 1
ATOM 616 N N . GLU A 1 73 ? -10.549 7.238 22.309 1.00 48.50 73 GLU A N 1
ATOM 617 C CA . GLU A 1 73 ? -12.013 7.244 22.463 1.00 48.50 73 GLU A CA 1
ATOM 618 C C . GLU A 1 73 ? -12.520 8.249 23.528 1.00 48.50 73 GLU A C 1
ATOM 620 O O . GLU A 1 73 ? -13.720 8.351 23.756 1.00 48.50 73 GLU A O 1
ATOM 625 N N . LYS A 1 74 ? -11.640 9.049 24.154 1.00 44.12 74 LYS A N 1
ATOM 626 C CA . LYS A 1 74 ? -11.973 9.972 25.244 1.00 44.12 74 LYS A CA 1
ATOM 627 C C . LYS A 1 74 ? -11.968 11.482 24.957 1.00 44.12 74 LYS A C 1
ATOM 629 O O . LYS A 1 74 ? -12.327 12.191 25.890 1.00 44.12 74 LYS A O 1
ATOM 634 N N . ARG A 1 75 ? -11.607 12.042 23.784 1.00 44.62 75 ARG A N 1
ATOM 635 C CA . ARG A 1 75 ? -11.417 13.525 23.717 1.00 44.62 75 ARG A CA 1
ATOM 636 C C . ARG A 1 75 ? -11.835 14.353 22.489 1.00 44.62 75 ARG A C 1
ATOM 638 O O . ARG A 1 75 ? -11.511 15.532 22.480 1.00 44.62 75 ARG A O 1
ATOM 645 N N . GLU A 1 76 ? -12.613 13.864 21.521 1.00 41.56 76 GLU A N 1
ATOM 646 C CA . GLU A 1 76 ? -13.042 14.739 20.395 1.00 41.56 76 GLU A CA 1
ATOM 647 C C . GLU A 1 76 ? -14.556 14.814 20.135 1.00 41.56 76 GLU A C 1
ATOM 649 O O . GLU A 1 76 ? -14.990 15.282 19.085 1.00 41.56 76 GLU A O 1
ATOM 654 N N . ASN A 1 77 ? -15.392 14.429 21.102 1.00 43.25 77 ASN A N 1
ATOM 655 C CA . ASN A 1 77 ? -16.836 14.648 21.002 1.00 43.25 77 ASN A CA 1
ATOM 656 C C . ASN A 1 77 ? -17.242 15.901 21.786 1.00 43.25 77 ASN A C 1
ATOM 658 O O . ASN A 1 77 ? -17.631 15.791 22.943 1.00 43.25 77 ASN A O 1
ATOM 662 N N . ALA A 1 78 ? -17.127 17.051 21.114 1.00 43.84 78 ALA A N 1
ATOM 663 C CA . ALA A 1 78 ? -17.793 18.346 21.334 1.00 43.84 78 ALA A CA 1
ATOM 664 C C . ALA A 1 78 ? -16.779 19.497 21.295 1.00 43.84 78 ALA A C 1
ATOM 666 O O . ALA A 1 78 ? -16.087 19.776 22.269 1.00 43.84 78 ALA A O 1
ATOM 667 N N . VAL A 1 79 ? -16.721 20.201 20.162 1.00 44.22 79 VAL A N 1
ATOM 668 C CA . VAL A 1 79 ? -16.240 21.584 20.160 1.00 44.22 79 VAL A CA 1
ATOM 669 C C . VAL A 1 79 ? -17.469 22.443 20.424 1.00 44.22 79 VAL A C 1
ATOM 671 O O . VAL A 1 79 ? -18.403 22.442 19.626 1.00 44.22 79 VAL A O 1
ATOM 674 N N . GLN A 1 80 ? -17.503 23.102 21.579 1.00 39.09 80 GLN A N 1
ATOM 675 C CA . GLN A 1 80 ? -18.604 23.969 21.977 1.00 39.09 80 GLN A CA 1
ATOM 676 C C . GLN A 1 80 ? -18.440 25.320 21.271 1.00 39.09 80 GLN A C 1
ATOM 678 O O . GLN A 1 80 ? -17.723 26.194 21.748 1.00 39.09 80 GLN A O 1
ATOM 683 N N . TYR A 1 81 ? -19.079 25.480 20.114 1.00 40.84 81 TYR A N 1
ATOM 684 C CA . TYR A 1 81 ? -19.416 26.804 19.594 1.00 40.84 81 TYR A CA 1
ATOM 685 C C . TYR A 1 81 ? -20.850 27.125 20.020 1.00 40.84 81 TYR A C 1
ATOM 687 O O . TYR A 1 81 ? -21.672 26.220 20.146 1.00 40.84 81 TYR A O 1
ATOM 695 N N . GLY A 1 82 ? -21.093 28.390 20.362 1.00 45.12 82 GLY A N 1
ATOM 696 C CA . GLY A 1 82 ? -22.295 28.864 21.049 1.00 45.12 82 GLY A CA 1
ATOM 697 C C . GLY A 1 82 ? -23.621 28.307 20.522 1.00 45.12 82 GLY A C 1
ATOM 698 O O . GLY A 1 82 ? -23.774 28.039 19.339 1.00 45.12 82 GLY A O 1
ATOM 699 N N . THR A 1 83 ? -24.561 28.147 21.457 1.00 42.78 83 THR A N 1
ATOM 700 C CA . THR A 1 83 ? -25.999 27.894 21.260 1.00 42.78 83 THR A CA 1
ATOM 701 C C . THR A 1 83 ? -26.376 27.018 20.052 1.00 42.78 83 THR A C 1
ATOM 703 O O . THR A 1 83 ? -26.686 27.514 18.976 1.00 42.78 83 THR A O 1
ATOM 706 N N . ASN A 1 84 ? -26.487 25.717 20.338 1.00 45.97 84 ASN A N 1
ATOM 707 C CA . ASN A 1 84 ? -27.421 24.743 19.750 1.00 45.97 84 ASN A CA 1
ATOM 708 C C . ASN A 1 84 ? -27.109 23.987 18.445 1.00 45.97 84 ASN A C 1
ATOM 710 O O . ASN A 1 84 ? -27.946 23.166 18.083 1.00 45.97 84 ASN A O 1
ATOM 714 N N . ASP A 1 85 ? -25.918 24.070 17.845 1.00 40.06 85 ASP A N 1
ATOM 715 C CA . ASP A 1 85 ? -25.562 23.162 16.733 1.00 40.06 85 ASP A CA 1
ATOM 716 C C . ASP A 1 85 ? -24.380 22.238 17.068 1.00 40.06 85 ASP A C 1
ATOM 718 O O . ASP A 1 85 ? -23.205 22.536 16.848 1.00 40.06 85 ASP A O 1
ATOM 722 N N . TYR A 1 86 ? -24.697 21.047 17.584 1.00 46.66 86 TYR A N 1
ATOM 723 C CA . TYR A 1 86 ? -23.731 19.958 17.729 1.00 46.66 86 TYR A CA 1
ATOM 724 C C . TYR A 1 86 ? -23.413 19.347 16.355 1.00 46.66 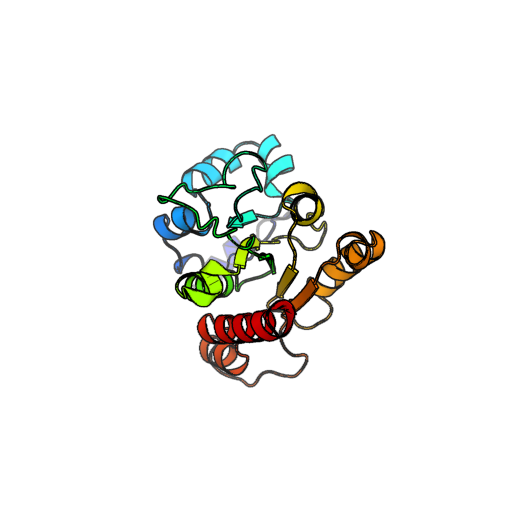86 TYR A C 1
ATOM 726 O O . TYR A 1 86 ? -24.016 18.353 15.945 1.00 46.66 86 TYR A O 1
ATOM 734 N N . VAL A 1 87 ? -22.425 19.888 15.638 1.00 47.19 87 VAL A N 1
ATOM 735 C CA . VAL A 1 87 ? -21.906 19.240 14.422 1.00 47.19 87 VAL A CA 1
ATOM 736 C C . VAL A 1 87 ? -21.045 18.043 14.829 1.00 47.19 87 VAL A C 1
ATOM 738 O O . VAL A 1 87 ? -19.870 18.166 15.180 1.00 47.19 87 VAL A O 1
ATOM 741 N N . LYS A 1 88 ? -21.639 16.847 14.801 1.00 49.69 88 LYS A N 1
ATOM 742 C CA . LYS A 1 88 ? -20.935 15.577 15.017 1.00 49.69 88 LYS A CA 1
ATOM 743 C C . LYS A 1 88 ? -19.903 15.406 13.893 1.00 49.69 88 LYS A C 1
ATOM 745 O O . LYS A 1 88 ? -20.272 15.069 12.768 1.00 49.69 88 LYS A O 1
ATOM 750 N N . LYS A 1 89 ? -18.615 15.665 14.163 1.00 58.50 89 LYS A N 1
ATOM 751 C CA . LYS A 1 89 ? -17.541 15.415 13.186 1.00 58.50 89 LYS A CA 1
ATOM 752 C C . LYS A 1 89 ? -17.617 13.951 12.753 1.00 58.50 89 LYS A C 1
ATOM 754 O O . LYS A 1 89 ? -17.508 13.046 13.582 1.00 58.50 89 LYS A O 1
ATOM 759 N N . LYS A 1 90 ? -17.836 13.711 11.456 1.00 68.69 90 LYS A N 1
ATOM 760 C CA . LYS A 1 90 ? -17.763 12.357 10.899 1.00 68.69 90 LYS A CA 1
ATOM 761 C C . LYS A 1 90 ? -16.357 11.819 11.151 1.00 68.69 90 LYS A C 1
ATOM 763 O O . LYS A 1 90 ? -15.367 12.488 10.864 1.00 68.69 90 LYS A O 1
ATOM 768 N N . LYS A 1 91 ? -16.280 10.613 11.711 1.00 85.62 91 LYS A N 1
ATOM 769 C CA . LYS A 1 91 ? -15.009 9.929 11.944 1.00 85.62 91 LYS A CA 1
ATOM 770 C C . LYS A 1 91 ? -14.352 9.624 10.598 1.00 85.62 91 LYS A C 1
ATOM 772 O O . LYS A 1 91 ? -14.989 9.011 9.740 1.00 85.62 91 LYS A O 1
ATOM 777 N N . LYS A 1 92 ? -13.090 10.028 10.443 1.00 92.31 92 LYS A N 1
ATOM 778 C CA . LYS A 1 92 ? -12.292 9.743 9.248 1.00 92.31 92 LYS A CA 1
ATOM 779 C C . LYS A 1 92 ? -12.087 8.239 9.077 1.00 92.31 92 LYS A C 1
ATOM 781 O O . LYS A 1 92 ? -11.928 7.509 10.060 1.00 92.31 92 LYS A O 1
ATOM 786 N N . LYS A 1 93 ? -12.094 7.777 7.831 1.00 94.75 93 LYS A N 1
ATOM 787 C CA . LYS A 1 93 ? -11.758 6.402 7.463 1.00 94.75 93 LYS A CA 1
ATOM 788 C C . LYS A 1 93 ? -10.243 6.245 7.456 1.00 94.75 93 LYS A C 1
ATOM 790 O O . LYS A 1 93 ? -9.528 7.045 6.864 1.00 94.75 93 LYS A O 1
ATOM 795 N N . LYS A 1 94 ? -9.747 5.206 8.113 1.00 96.62 94 LYS A N 1
ATOM 796 C CA . LYS A 1 94 ? -8.313 4.942 8.216 1.00 96.62 94 LYS A CA 1
ATOM 797 C C . LYS A 1 94 ? -7.856 4.001 7.115 1.00 96.62 94 LYS A C 1
ATOM 799 O O . LYS A 1 94 ? -8.401 2.905 6.980 1.00 96.62 94 LYS A O 1
ATOM 804 N N . ILE A 1 95 ? -6.843 4.408 6.367 1.00 98.12 95 ILE A N 1
ATOM 805 C CA . ILE A 1 95 ? -6.301 3.683 5.219 1.00 98.12 95 ILE A CA 1
ATOM 806 C C . ILE A 1 95 ? -4.831 3.370 5.505 1.00 98.12 95 ILE A C 1
ATOM 808 O O . ILE A 1 95 ? -4.061 4.272 5.820 1.00 98.12 95 ILE A O 1
ATOM 812 N N . CYS A 1 96 ? -4.437 2.100 5.448 1.00 98.38 96 CYS A N 1
ATOM 813 C CA . CYS A 1 96 ? -3.038 1.702 5.605 1.00 98.38 96 CYS A CA 1
ATOM 814 C C . CYS A 1 96 ? -2.487 1.265 4.253 1.00 98.38 96 CYS A C 1
ATOM 816 O O . CYS A 1 96 ? -3.081 0.394 3.620 1.00 98.38 96 CYS A O 1
ATOM 818 N N . ILE A 1 97 ? -1.364 1.843 3.835 1.00 98.38 97 ILE A N 1
ATOM 819 C CA . ILE A 1 97 ? -0.624 1.423 2.652 1.00 98.38 97 ILE A CA 1
ATOM 820 C C . ILE A 1 97 ? 0.587 0.617 3.112 1.00 98.38 97 ILE A C 1
ATOM 822 O O . ILE A 1 97 ? 1.448 1.131 3.823 1.00 98.38 97 ILE A O 1
ATOM 826 N N . PHE A 1 98 ? 0.655 -0.636 2.684 1.00 97.62 98 PHE A N 1
ATOM 827 C CA . PHE A 1 98 ? 1.798 -1.517 2.858 1.00 97.62 98 PHE A CA 1
ATOM 828 C C . PHE A 1 98 ? 2.623 -1.506 1.573 1.00 97.62 98 PHE A C 1
ATOM 830 O O . PHE A 1 98 ? 2.246 -2.139 0.586 1.00 97.62 98 PHE A O 1
ATOM 837 N N . ASN A 1 99 ? 3.723 -0.761 1.574 1.00 95.25 99 ASN A N 1
ATOM 838 C CA . ASN A 1 99 ? 4.699 -0.773 0.493 1.00 95.25 99 ASN A CA 1
ATOM 839 C C . ASN A 1 99 ? 5.618 -1.989 0.639 1.00 95.25 99 ASN A C 1
ATOM 841 O O . ASN A 1 99 ? 6.062 -2.283 1.742 1.00 95.25 99 ASN A O 1
ATOM 845 N N . MET A 1 100 ? 5.949 -2.644 -0.466 1.00 91.62 100 MET A N 1
ATOM 846 C CA . MET A 1 100 ? 7.058 -3.586 -0.554 1.00 91.62 100 MET A CA 1
ATOM 847 C C . MET A 1 100 ? 7.855 -3.272 -1.821 1.00 91.62 100 MET A C 1
ATOM 849 O O . MET A 1 100 ? 7.315 -3.330 -2.924 1.00 91.62 100 MET A O 1
ATOM 853 N N . GLY A 1 101 ? 9.146 -2.974 -1.669 1.00 84.75 101 GLY A N 1
ATOM 854 C CA . GLY A 1 101 ? 10.051 -2.734 -2.795 1.00 84.75 101 GLY A CA 1
ATOM 855 C C . GLY A 1 101 ? 10.526 -1.288 -2.913 1.00 84.75 101 GLY A C 1
ATOM 856 O O . GLY A 1 101 ? 10.538 -0.526 -1.946 1.00 84.75 101 GLY A O 1
ATOM 857 N N . SER A 1 102 ? 10.989 -0.912 -4.105 1.00 81.62 102 SER A N 1
ATOM 858 C CA . SER A 1 102 ? 11.812 0.291 -4.303 1.00 81.62 102 SER A CA 1
ATOM 859 C C . SER A 1 102 ? 11.037 1.608 -4.417 1.00 81.62 102 SER A C 1
ATOM 861 O O . SER A 1 102 ? 11.639 2.682 -4.417 1.00 81.62 102 SER A O 1
ATOM 863 N N . MET A 1 103 ? 9.708 1.543 -4.471 1.00 84.56 103 MET A N 1
ATOM 864 C CA . MET A 1 103 ? 8.828 2.673 -4.793 1.00 84.56 103 MET A CA 1
ATOM 865 C C . MET A 1 103 ? 8.264 3.402 -3.571 1.00 84.56 103 MET A C 1
ATOM 867 O O . MET A 1 103 ? 7.320 4.183 -3.698 1.00 84.56 103 MET A O 1
ATOM 871 N N . LEU A 1 104 ? 8.851 3.197 -2.388 1.00 88.12 104 LEU A N 1
ATOM 872 C CA . LEU A 1 104 ? 8.390 3.841 -1.157 1.00 88.12 104 LEU A CA 1
ATOM 873 C C . LEU A 1 104 ? 8.276 5.368 -1.302 1.00 88.12 104 LEU A C 1
ATOM 875 O O . LEU A 1 104 ? 7.329 5.973 -0.808 1.00 88.12 104 LEU A O 1
ATOM 879 N N . TYR A 1 105 ? 9.216 5.982 -2.024 1.00 87.19 105 TYR A N 1
ATOM 880 C CA . TYR A 1 105 ? 9.199 7.415 -2.315 1.00 87.19 105 TYR A CA 1
ATOM 881 C C . TYR A 1 105 ? 7.910 7.865 -3.013 1.00 87.19 105 TYR A C 1
ATOM 883 O O . TYR A 1 105 ? 7.273 8.824 -2.573 1.00 87.19 105 TYR A O 1
ATOM 891 N N . ASN A 1 106 ? 7.495 7.137 -4.054 1.00 89.94 106 ASN A N 1
ATOM 892 C CA . ASN A 1 106 ? 6.287 7.444 -4.813 1.00 89.94 106 ASN A CA 1
ATOM 893 C C . ASN A 1 106 ? 5.049 7.321 -3.927 1.00 89.94 106 ASN A C 1
ATOM 895 O O . ASN A 1 106 ? 4.182 8.188 -3.972 1.00 89.94 106 ASN A O 1
ATOM 899 N N . VAL A 1 107 ? 4.992 6.283 -3.084 1.00 94.06 107 VAL A N 1
ATOM 900 C CA . VAL A 1 107 ? 3.902 6.084 -2.118 1.00 94.06 107 VAL A CA 1
ATOM 901 C C . VAL A 1 107 ? 3.818 7.264 -1.151 1.00 94.06 107 VAL A C 1
ATOM 903 O O . VAL A 1 107 ? 2.760 7.877 -1.020 1.00 94.06 107 VAL A O 1
ATOM 906 N N . VAL A 1 108 ? 4.930 7.633 -0.511 1.00 93.12 108 VAL A N 1
ATOM 907 C CA . VAL A 1 108 ? 4.973 8.740 0.458 1.00 93.12 108 VAL A CA 1
ATOM 908 C C . VAL A 1 108 ? 4.544 10.058 -0.183 1.00 93.12 108 VAL A C 1
ATOM 910 O O . VAL A 1 108 ? 3.742 10.795 0.395 1.00 93.12 108 VAL A O 1
ATOM 913 N N . ASN A 1 109 ? 5.041 10.371 -1.378 1.00 92.06 109 ASN A N 1
ATOM 914 C CA . ASN A 1 109 ? 4.688 11.613 -2.059 1.00 92.06 109 ASN A CA 1
ATOM 915 C C . ASN A 1 109 ? 3.246 11.615 -2.577 1.00 92.06 109 ASN A C 1
ATOM 917 O O . ASN A 1 109 ? 2.572 12.641 -2.466 1.00 92.06 109 ASN A O 1
ATOM 921 N N . ALA A 1 110 ? 2.742 10.481 -3.069 1.00 96.12 110 ALA A N 1
ATOM 922 C CA . ALA A 1 110 ? 1.349 10.346 -3.475 1.00 96.12 110 ALA A CA 1
ATOM 923 C C . ALA A 1 110 ? 0.406 10.617 -2.296 1.00 96.12 110 ALA A C 1
ATOM 925 O O . ALA A 1 110 ? -0.503 11.438 -2.414 1.00 96.12 110 ALA A O 1
ATOM 926 N N . ILE A 1 111 ? 0.661 10.007 -1.133 1.00 97.06 111 ILE A N 1
ATOM 927 C CA . ILE A 1 111 ? -0.142 10.234 0.076 1.00 97.06 111 ILE A CA 1
ATOM 928 C C . ILE A 1 111 ? -0.066 11.691 0.530 1.00 97.06 111 ILE A C 1
ATOM 930 O O . ILE A 1 111 ? -1.111 12.303 0.739 1.00 97.06 111 ILE A O 1
ATOM 934 N N . LYS A 1 112 ? 1.123 12.305 0.569 1.00 94.44 112 LYS A N 1
ATOM 935 C CA . LYS A 1 112 ? 1.250 13.743 0.870 1.00 94.44 112 LYS A CA 1
ATOM 936 C C . LYS A 1 112 ? 0.437 14.613 -0.086 1.00 94.44 112 LYS A C 1
ATOM 938 O O . LYS A 1 112 ? -0.149 15.608 0.331 1.00 94.44 112 LYS A O 1
ATOM 943 N N . ASN A 1 113 ? 0.407 14.271 -1.372 1.00 96.19 113 ASN A N 1
ATOM 944 C CA . ASN A 1 113 ? -0.378 15.004 -2.362 1.00 96.19 113 ASN A CA 1
ATOM 945 C C . ASN A 1 113 ? -1.889 14.825 -2.154 1.00 96.19 113 ASN A C 1
ATOM 947 O O . ASN A 1 113 ? -2.645 15.773 -2.365 1.00 96.19 113 ASN A O 1
ATOM 951 N N . ILE A 1 114 ? -2.334 13.656 -1.692 1.00 96.69 114 ILE A N 1
ATOM 952 C CA . ILE A 1 114 ? -3.730 13.417 -1.305 1.00 96.69 114 ILE A CA 1
ATOM 953 C C . ILE A 1 114 ? -4.082 14.193 -0.031 1.00 96.69 114 ILE A C 1
ATOM 955 O O . ILE A 1 114 ? -5.133 14.820 0.027 1.00 96.69 114 ILE A O 1
ATOM 959 N N . GLU A 1 115 ? -3.206 14.210 0.970 1.00 94.94 115 GLU A N 1
ATOM 960 C CA . GLU A 1 115 ? -3.441 14.888 2.252 1.00 94.94 115 GLU A CA 1
ATOM 961 C C . GLU A 1 115 ? -3.475 16.418 2.143 1.00 94.94 115 GLU A C 1
ATOM 963 O O . GLU A 1 115 ? -4.118 17.074 2.959 1.00 94.94 115 GLU A O 1
ATOM 968 N N . LYS A 1 116 ? -2.837 17.003 1.120 1.00 95.62 116 LYS A N 1
ATOM 969 C CA . LYS A 1 116 ? -2.969 18.439 0.808 1.00 95.62 116 LYS A CA 1
ATOM 970 C C . LYS A 1 116 ? -4.382 18.827 0.373 1.00 95.62 116 LYS A C 1
ATOM 972 O O . LYS A 1 116 ? -4.735 19.999 0.455 1.00 95.62 116 LYS A O 1
ATOM 977 N N . ASP A 1 117 ? -5.170 17.875 -0.117 1.00 94.56 117 ASP A N 1
ATOM 978 C CA . ASP A 1 117 ? -6.534 18.102 -0.573 1.00 94.56 117 ASP A CA 1
ATOM 979 C C . ASP A 1 117 ? -7.494 18.113 0.636 1.00 94.56 117 ASP A C 1
ATOM 981 O O . ASP A 1 117 ? -7.642 17.084 1.311 1.00 94.56 117 ASP A O 1
ATOM 985 N N . PRO A 1 118 ? -8.162 19.243 0.953 1.00 93.56 118 PRO A N 1
ATOM 986 C CA . PRO A 1 118 ? -9.076 19.332 2.093 1.00 93.56 118 PRO A CA 1
ATOM 987 C C . PRO A 1 118 ? -10.227 18.329 2.019 1.00 93.56 118 PRO A C 1
ATOM 989 O O . PRO A 1 118 ? -10.740 17.901 3.051 1.00 93.56 118 PRO A O 1
ATOM 992 N N . TYR A 1 119 ? -10.642 17.935 0.814 1.00 92.31 119 TYR A N 1
ATOM 993 C CA . TYR A 1 119 ? -11.702 16.951 0.640 1.00 92.31 119 TYR A CA 1
ATOM 994 C C . TYR A 1 119 ? -11.269 15.579 1.171 1.00 92.31 119 TYR A C 1
ATOM 996 O O . TYR A 1 119 ? -11.930 15.009 2.040 1.00 92.31 119 TYR A O 1
ATOM 1004 N N . PHE A 1 120 ? -10.110 15.083 0.727 1.00 94.56 120 PHE A N 1
ATOM 1005 C CA . PHE A 1 120 ? -9.593 13.783 1.157 1.00 94.56 120 PHE A CA 1
ATOM 1006 C C . PHE A 1 120 ? -9.103 13.806 2.602 1.00 94.56 120 PHE A C 1
ATOM 1008 O O . PHE A 1 120 ? -9.428 12.903 3.368 1.00 94.56 120 PHE A O 1
ATOM 1015 N N . SER A 1 121 ? -8.378 14.846 3.014 1.00 92.44 121 SER A N 1
ATOM 1016 C CA . SER A 1 121 ? -7.855 14.948 4.382 1.00 92.44 121 SER A CA 1
ATOM 1017 C C . SER A 1 121 ? -8.945 15.078 5.447 1.00 92.44 121 SER A C 1
ATOM 1019 O O . SER A 1 121 ? -8.711 14.707 6.598 1.00 92.44 121 SER A O 1
ATOM 1021 N N . ASN A 1 122 ? -10.149 15.551 5.103 1.00 91.44 122 ASN A N 1
ATOM 1022 C CA . ASN A 1 122 ? -11.300 15.551 6.011 1.00 91.44 122 ASN A CA 1
ATOM 1023 C C . ASN A 1 122 ? -12.015 14.198 6.098 1.00 91.44 122 ASN A C 1
ATOM 1025 O O . ASN A 1 122 ? -12.725 13.964 7.075 1.00 91.44 122 ASN A O 1
ATOM 1029 N N . LEU A 1 123 ? -11.834 13.316 5.114 1.00 93.62 123 LEU A N 1
ATOM 1030 C CA . LEU A 1 123 ? -12.505 12.017 5.035 1.00 93.62 123 LEU A CA 1
ATOM 1031 C C . LEU A 1 123 ? -11.603 10.852 5.435 1.00 93.62 123 LEU A C 1
ATOM 1033 O O . LEU A 1 123 ? -12.103 9.864 5.975 1.00 93.62 123 LEU A O 1
ATOM 1037 N N . PHE A 1 124 ? -10.296 10.970 5.214 1.00 95.50 124 PHE A N 1
ATOM 1038 C CA . PHE A 1 124 ? -9.339 9.881 5.353 1.00 95.50 124 PHE A CA 1
ATOM 1039 C C . PHE A 1 124 ? -8.151 10.256 6.242 1.00 95.50 124 PHE A C 1
ATOM 1041 O O . PHE A 1 124 ? -7.737 11.412 6.317 1.00 95.50 124 PHE A O 1
ATOM 1048 N N . GLU A 1 125 ? -7.595 9.252 6.915 1.00 95.62 125 GLU A N 1
ATOM 1049 C CA . GLU A 1 125 ? -6.281 9.310 7.558 1.00 95.62 125 GLU A CA 1
ATOM 1050 C C . GLU A 1 125 ? -5.426 8.160 7.045 1.00 95.62 125 GLU A C 1
ATOM 1052 O O . GLU A 1 125 ? -5.917 7.034 6.919 1.00 95.62 125 GLU A O 1
ATOM 1057 N N . PHE A 1 126 ? -4.151 8.433 6.782 1.00 96.44 126 PHE A N 1
ATOM 1058 C CA . PHE A 1 126 ? -3.255 7.476 6.149 1.00 96.44 126 PHE A CA 1
ATOM 1059 C C . PHE A 1 126 ? -2.164 6.995 7.104 1.00 96.44 126 PHE A C 1
ATOM 1061 O O . PHE A 1 126 ? -1.568 7.779 7.847 1.00 96.44 126 PHE A O 1
ATOM 1068 N N . SER A 1 127 ? -1.889 5.696 7.042 1.00 96.19 127 SER A N 1
ATOM 1069 C CA . SER A 1 127 ? -0.674 5.075 7.568 1.00 96.19 127 SER A CA 1
ATOM 1070 C C . SER A 1 127 ? 0.120 4.490 6.405 1.00 96.19 127 SER A C 1
ATOM 1072 O O . SER A 1 127 ? -0.467 3.986 5.448 1.00 96.19 127 SER A O 1
ATOM 1074 N N . ILE A 1 128 ? 1.444 4.539 6.490 1.00 95.62 128 ILE A N 1
ATOM 1075 C CA . ILE A 1 128 ? 2.361 3.973 5.505 1.00 95.62 128 ILE A CA 1
ATOM 1076 C C . ILE A 1 128 ? 3.318 3.052 6.253 1.00 95.62 128 ILE A C 1
ATOM 1078 O O . ILE A 1 128 ? 4.026 3.485 7.166 1.00 95.62 128 ILE A O 1
ATOM 1082 N N . ILE A 1 129 ? 3.322 1.785 5.858 1.00 93.69 129 ILE A N 1
ATOM 1083 C CA . ILE A 1 129 ? 4.177 0.736 6.400 1.00 93.69 129 ILE A CA 1
ATOM 1084 C C . ILE A 1 129 ? 5.042 0.209 5.264 1.00 93.69 129 ILE A C 1
ATOM 1086 O O . ILE A 1 129 ? 4.524 -0.188 4.223 1.00 93.69 129 ILE A O 1
ATOM 1090 N N . ASP A 1 130 ? 6.352 0.194 5.461 1.00 91.00 130 ASP A N 1
ATOM 1091 C CA . ASP A 1 130 ? 7.289 -0.404 4.521 1.00 91.00 130 ASP A CA 1
ATOM 1092 C C . ASP A 1 130 ? 7.624 -1.832 4.959 1.00 91.00 130 ASP A C 1
ATOM 1094 O O . ASP A 1 130 ? 8.380 -2.073 5.906 1.00 91.00 130 ASP A O 1
ATOM 1098 N N . MET A 1 131 ? 7.006 -2.785 4.271 1.00 89.19 131 MET A N 1
ATOM 1099 C CA . MET A 1 131 ? 7.231 -4.213 4.412 1.00 89.19 131 MET A CA 1
ATOM 1100 C C . MET A 1 131 ? 8.535 -4.536 3.677 1.00 89.19 131 MET A C 1
ATOM 1102 O O . MET A 1 131 ? 8.567 -4.689 2.464 1.00 89.19 131 MET A O 1
ATOM 1106 N N . MET A 1 132 ? 9.650 -4.575 4.406 1.00 83.06 132 MET A N 1
ATOM 1107 C CA . MET A 1 132 ? 10.972 -4.839 3.818 1.00 83.06 132 MET A CA 1
ATOM 1108 C C . MET A 1 132 ? 11.196 -6.324 3.503 1.00 83.06 132 MET A C 1
ATOM 1110 O O . MET A 1 132 ? 11.994 -6.667 2.628 1.00 83.06 132 MET A O 1
ATOM 1114 N N . PHE A 1 133 ? 10.501 -7.209 4.224 1.00 83.06 133 PHE A N 1
ATOM 1115 C CA . PHE A 1 133 ? 10.683 -8.655 4.163 1.00 83.06 133 PHE A CA 1
ATOM 1116 C C . PHE A 1 133 ? 9.364 -9.357 3.855 1.00 83.06 133 PHE A C 1
ATOM 1118 O O . PHE A 1 133 ? 8.362 -9.175 4.543 1.00 83.06 133 PHE A O 1
ATOM 1125 N N . LEU A 1 134 ? 9.394 -10.206 2.826 1.00 84.62 134 LEU A N 1
ATOM 1126 C CA . LEU A 1 134 ? 8.271 -11.070 2.482 1.00 84.62 134 LEU A CA 1
ATOM 1127 C C . LEU A 1 134 ? 8.275 -12.354 3.317 1.00 84.62 134 LEU A C 1
ATOM 1129 O O . LEU A 1 134 ? 7.216 -12.871 3.647 1.00 84.62 134 LEU A O 1
ATOM 1133 N N . ASN A 1 135 ? 9.463 -12.882 3.633 1.00 82.06 135 ASN A N 1
ATOM 1134 C CA . ASN A 1 135 ? 9.628 -14.150 4.338 1.00 82.06 135 ASN A CA 1
ATOM 1135 C C . ASN A 1 135 ? 10.758 -14.063 5.386 1.00 82.06 135 ASN A C 1
ATOM 1137 O O . ASN A 1 135 ? 11.927 -14.001 4.995 1.00 82.06 135 ASN A O 1
ATOM 1141 N N . PRO A 1 136 ? 10.426 -14.115 6.690 1.00 85.19 136 PRO A N 1
ATOM 1142 C CA . PRO A 1 136 ? 9.062 -14.050 7.223 1.00 85.19 136 PRO A CA 1
ATOM 1143 C C . PRO A 1 136 ? 8.449 -12.654 7.013 1.00 85.19 136 PRO A C 1
ATOM 1145 O O . PRO A 1 136 ? 9.139 -11.646 7.139 1.00 85.19 136 PRO A O 1
ATOM 1148 N N . MET A 1 137 ? 7.157 -12.608 6.680 1.00 88.12 137 MET A N 1
ATOM 1149 C CA . MET A 1 137 ? 6.382 -11.364 6.643 1.00 88.12 137 MET A CA 1
ATOM 1150 C C . MET A 1 137 ? 6.098 -10.916 8.079 1.00 88.12 137 MET A C 1
ATOM 1152 O O . MET A 1 137 ? 5.688 -11.742 8.897 1.00 88.12 137 MET A O 1
ATOM 1156 N N . ASP A 1 138 ? 6.266 -9.627 8.378 1.00 90.00 138 ASP A N 1
ATOM 1157 C CA . ASP A 1 138 ? 5.927 -9.067 9.690 1.00 90.00 138 ASP A CA 1
ATOM 1158 C C . ASP A 1 138 ? 4.404 -9.083 9.899 1.00 90.00 138 ASP A C 1
ATOM 1160 O O . ASP A 1 138 ? 3.667 -8.183 9.498 1.00 90.00 138 ASP A O 1
ATOM 1164 N N . THR A 1 139 ? 3.893 -10.157 10.491 1.00 92.88 139 THR A N 1
ATOM 1165 C CA . THR A 1 139 ? 2.461 -10.300 10.771 1.00 92.88 139 THR A CA 1
ATOM 1166 C C . THR A 1 139 ? 2.017 -9.511 11.999 1.00 92.88 139 THR A C 1
ATOM 1168 O O . THR A 1 139 ? 0.823 -9.247 12.152 1.00 92.88 139 THR A O 1
ATOM 1171 N N . GLU A 1 140 ? 2.951 -9.134 12.877 1.00 90.69 140 GLU A N 1
ATOM 1172 C CA . GLU A 1 140 ? 2.652 -8.388 14.100 1.00 90.69 140 GLU A CA 1
ATOM 1173 C C . GLU A 1 140 ? 2.170 -6.980 13.758 1.00 90.69 140 GLU A C 1
ATOM 1175 O O . GLU A 1 140 ? 1.113 -6.564 14.239 1.00 90.69 140 GLU A O 1
ATOM 1180 N N . ILE A 1 141 ? 2.858 -6.286 12.843 1.00 92.12 141 ILE A N 1
ATOM 1181 C CA . ILE A 1 141 ? 2.417 -4.958 12.397 1.00 92.12 141 ILE A CA 1
ATOM 1182 C C . ILE A 1 141 ? 1.062 -5.014 11.681 1.00 92.12 141 ILE A C 1
ATOM 1184 O O . ILE A 1 141 ? 0.223 -4.133 11.871 1.00 92.12 141 ILE A O 1
ATOM 1188 N N . ILE A 1 142 ? 0.796 -6.070 10.905 1.00 96.06 142 ILE A N 1
ATOM 1189 C CA . ILE A 1 142 ? -0.492 -6.249 10.218 1.00 96.06 142 ILE A CA 1
ATOM 1190 C C . ILE A 1 142 ? -1.612 -6.401 11.253 1.00 96.06 142 ILE A C 1
ATOM 1192 O O . ILE A 1 142 ? -2.646 -5.735 11.159 1.00 96.06 142 ILE A O 1
ATOM 1196 N N . ASN A 1 143 ? -1.391 -7.233 12.273 1.00 95.06 143 ASN A N 1
ATOM 1197 C CA . ASN A 1 143 ? -2.331 -7.420 13.375 1.00 95.06 143 ASN A CA 1
ATOM 1198 C C . ASN A 1 143 ? -2.579 -6.110 14.127 1.00 95.06 143 ASN A C 1
ATOM 1200 O O . ASN A 1 143 ? -3.731 -5.758 14.368 1.00 95.06 143 ASN A O 1
ATOM 1204 N N . TYR A 1 144 ? -1.527 -5.355 14.438 1.00 92.94 144 TYR A N 1
ATOM 1205 C CA . TYR A 1 144 ? -1.636 -4.053 15.092 1.00 92.94 144 TYR A CA 1
ATOM 1206 C C . TYR A 1 144 ? -2.498 -3.065 14.286 1.00 92.94 144 TYR A C 1
ATOM 1208 O O . TYR A 1 144 ? -3.418 -2.438 14.820 1.00 92.94 144 TYR A O 1
ATOM 1216 N N . ILE A 1 145 ? -2.250 -2.957 12.976 1.00 95.50 145 ILE A N 1
ATOM 1217 C CA . ILE A 1 145 ? -2.993 -2.074 12.065 1.00 95.50 145 ILE A CA 1
ATOM 1218 C C . ILE A 1 145 ? -4.492 -2.405 12.050 1.00 95.50 145 ILE A C 1
ATOM 1220 O O . ILE A 1 145 ? -5.325 -1.488 12.047 1.00 95.50 145 ILE A O 1
ATOM 1224 N N . ILE A 1 146 ? -4.830 -3.697 12.065 1.00 95.56 146 ILE A N 1
ATOM 1225 C CA . ILE A 1 146 ? -6.207 -4.196 11.995 1.00 95.56 146 ILE A CA 1
ATOM 1226 C C . ILE A 1 146 ? -6.912 -4.096 13.351 1.00 95.56 146 ILE A C 1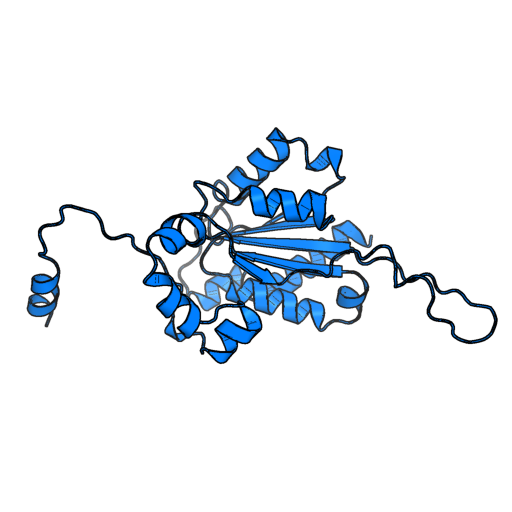
ATOM 1228 O O . ILE A 1 146 ? -8.010 -3.549 13.433 1.00 95.56 146 ILE A O 1
ATOM 1232 N N . TYR A 1 147 ? -6.299 -4.609 14.415 1.00 89.69 147 TYR A N 1
ATOM 1233 C CA . TYR A 1 147 ? -6.945 -4.768 15.717 1.00 89.69 147 TYR A CA 1
ATOM 1234 C C . TYR A 1 147 ? -6.889 -3.508 16.570 1.00 89.69 147 TYR A C 1
ATOM 1236 O O . TYR A 1 147 ? -7.912 -3.061 17.092 1.00 89.69 147 TYR A O 1
ATOM 1244 N N . GLU A 1 148 ? -5.695 -2.940 16.720 1.00 88.12 148 GLU A N 1
ATOM 1245 C CA . GLU A 1 148 ? -5.460 -1.844 17.655 1.00 88.12 148 GLU A CA 1
ATOM 1246 C C . GLU A 1 148 ? -5.760 -0.503 16.997 1.00 88.12 148 GLU A C 1
ATOM 1248 O O . GLU A 1 148 ? -6.521 0.312 17.524 1.00 88.12 148 GLU A O 1
ATOM 1253 N N . ASN A 1 149 ? -5.224 -0.286 15.796 1.00 86.88 149 ASN A N 1
ATOM 1254 C CA . ASN A 1 149 ? -5.405 0.981 15.097 1.00 86.88 149 ASN A CA 1
ATOM 1255 C C . ASN A 1 149 ? -6.754 1.058 14.342 1.00 86.88 149 ASN A C 1
ATOM 1257 O O . ASN A 1 149 ? -7.259 2.160 14.090 1.00 86.88 149 ASN A O 1
ATOM 1261 N N . LYS A 1 150 ? -7.396 -0.099 14.101 1.00 93.88 150 LYS A N 1
ATOM 1262 C CA . LYS A 1 150 ? -8.738 -0.254 13.508 1.00 93.88 150 LYS A CA 1
ATOM 1263 C C . LYS A 1 150 ? -8.854 0.397 12.124 1.00 93.88 150 LYS A C 1
ATOM 1265 O O . LYS A 1 150 ? -9.742 1.224 11.896 1.00 93.88 150 LYS A O 1
ATOM 1270 N N . HIS A 1 151 ? -7.935 0.063 11.217 1.00 96.19 151 HIS A N 1
ATOM 1271 C CA . HIS A 1 151 ? -8.001 0.544 9.835 1.00 96.19 151 HIS A CA 1
ATOM 1272 C C . HIS A 1 151 ? -9.240 0.012 9.106 1.00 96.19 151 HIS A C 1
ATOM 1274 O O . HIS A 1 151 ? -9.727 -1.072 9.398 1.00 96.19 151 HIS A O 1
ATOM 1280 N N . ASN A 1 152 ? -9.769 0.800 8.171 1.00 96.44 152 ASN A N 1
ATOM 1281 C CA . ASN A 1 152 ? -10.933 0.452 7.353 1.00 96.44 152 ASN A CA 1
ATOM 1282 C C . ASN A 1 152 ? -10.533 -0.151 6.005 1.00 96.44 152 ASN A C 1
ATOM 1284 O O . ASN A 1 152 ? -11.267 -0.970 5.458 1.00 96.44 152 ASN A O 1
ATOM 1288 N N . CYS A 1 153 ? -9.385 0.268 5.472 1.00 97.94 153 CYS A N 1
ATOM 1289 C CA . CYS A 1 153 ? -8.856 -0.218 4.209 1.00 97.94 153 CYS A CA 1
ATOM 1290 C C . CYS A 1 153 ? -7.375 -0.543 4.344 1.00 97.94 153 CYS A C 1
ATOM 1292 O O . CYS A 1 153 ? -6.615 0.247 4.911 1.00 97.94 153 CYS A O 1
ATOM 1294 N N . LEU A 1 154 ? -6.972 -1.668 3.768 1.00 98.50 154 LEU A N 1
ATOM 1295 C CA . LEU A 1 154 ? -5.582 -2.071 3.620 1.00 98.50 154 LEU A CA 1
ATOM 1296 C C . LEU A 1 154 ? -5.250 -2.058 2.129 1.00 98.50 154 LEU A C 1
ATOM 1298 O O . LEU A 1 154 ? -5.968 -2.651 1.327 1.00 98.50 154 LEU A O 1
ATOM 1302 N N . ILE A 1 155 ? -4.191 -1.354 1.758 1.00 98.38 155 ILE A N 1
ATOM 1303 C CA . ILE A 1 155 ? -3.728 -1.248 0.380 1.00 98.38 155 ILE A CA 1
ATOM 1304 C C . ILE A 1 155 ? -2.323 -1.830 0.319 1.00 98.38 155 ILE A C 1
ATOM 1306 O O . ILE A 1 155 ? -1.452 -1.363 1.044 1.00 98.38 155 ILE A O 1
ATOM 1310 N N . THR A 1 156 ? -2.075 -2.826 -0.524 1.00 97.44 156 THR A N 1
ATOM 1311 C CA . THR A 1 156 ? -0.702 -3.261 -0.812 1.00 97.44 156 THR A CA 1
ATOM 1312 C C . THR A 1 156 ? -0.184 -2.509 -2.026 1.00 97.44 156 THR A C 1
ATOM 1314 O O . THR A 1 156 ? -0.914 -2.349 -3.002 1.00 97.44 156 THR A O 1
ATOM 1317 N N . TYR A 1 157 ? 1.075 -2.100 -1.996 1.00 95.69 157 TYR A N 1
ATOM 1318 C CA . TYR A 1 157 ? 1.781 -1.575 -3.154 1.00 95.69 157 TYR A CA 1
ATOM 1319 C C . TYR A 1 157 ? 3.069 -2.375 -3.347 1.00 95.69 157 TYR A C 1
ATOM 1321 O O . TYR A 1 157 ? 3.880 -2.460 -2.426 1.00 95.69 157 TYR A O 1
ATOM 1329 N N . GLU A 1 158 ? 3.269 -2.940 -4.535 1.00 91.62 158 GLU A N 1
ATOM 1330 C CA . GLU A 1 158 ? 4.519 -3.599 -4.914 1.00 91.62 158 GLU A CA 1
ATOM 1331 C C . GLU A 1 158 ? 4.957 -3.237 -6.338 1.00 91.62 158 GLU A C 1
ATOM 1333 O O . GLU A 1 158 ? 4.136 -3.033 -7.232 1.00 91.62 158 GLU A O 1
ATOM 1338 N N . ASP A 1 159 ? 6.270 -3.193 -6.559 1.00 86.31 159 ASP A N 1
ATOM 1339 C CA . ASP A 1 159 ? 6.904 -2.967 -7.864 1.00 86.31 159 ASP A CA 1
ATOM 1340 C C . ASP A 1 159 ? 7.169 -4.272 -8.638 1.00 86.31 159 ASP A C 1
ATOM 1342 O O . ASP A 1 159 ? 8.043 -4.334 -9.499 1.00 86.31 159 ASP A O 1
ATOM 1346 N N . ASN A 1 160 ? 6.386 -5.314 -8.345 1.00 86.12 160 ASN A N 1
ATOM 1347 C CA . ASN A 1 160 ? 6.395 -6.605 -9.031 1.00 86.12 160 ASN A CA 1
ATOM 1348 C C . ASN A 1 160 ? 5.026 -6.901 -9.649 1.00 86.12 160 ASN A C 1
ATOM 1350 O O . ASN A 1 160 ? 4.047 -6.209 -9.380 1.00 86.12 160 ASN A O 1
ATOM 1354 N N . THR A 1 161 ? 4.954 -7.936 -10.483 1.00 86.69 161 THR A N 1
ATOM 1355 C CA . THR A 1 161 ? 3.688 -8.453 -11.013 1.00 86.69 161 THR A CA 1
ATOM 1356 C C . THR A 1 161 ? 2.930 -9.272 -9.966 1.00 86.69 161 THR A C 1
ATOM 1358 O O . THR A 1 161 ? 3.475 -9.644 -8.926 1.00 86.69 161 THR A O 1
ATOM 1361 N N . ILE A 1 162 ? 1.674 -9.610 -10.268 1.00 87.56 162 ILE A N 1
ATOM 1362 C CA . ILE A 1 162 ? 0.851 -10.500 -9.437 1.00 87.56 162 ILE A CA 1
ATOM 1363 C C . ILE A 1 162 ? 1.585 -11.804 -9.060 1.00 87.56 162 ILE A C 1
ATOM 1365 O O . ILE A 1 162 ? 2.317 -12.374 -9.869 1.00 87.56 162 ILE A O 1
ATOM 1369 N N . GLY A 1 163 ? 1.363 -12.283 -7.830 1.00 84.25 163 GLY A N 1
ATOM 1370 C CA . GLY A 1 163 ? 1.996 -13.488 -7.270 1.00 84.25 163 GLY A CA 1
ATOM 1371 C C . GLY A 1 163 ? 3.062 -13.212 -6.201 1.00 84.25 163 GLY A C 1
ATOM 1372 O O . GLY A 1 163 ? 3.540 -14.151 -5.570 1.00 84.25 163 GLY A O 1
ATOM 1373 N N . GLY A 1 164 ? 3.416 -11.942 -5.981 1.00 88.62 164 GLY A N 1
ATOM 1374 C CA . GLY A 1 164 ? 4.377 -11.497 -4.973 1.00 88.62 164 GLY A CA 1
ATOM 1375 C C . GLY A 1 164 ? 3.754 -11.170 -3.612 1.00 88.62 164 GLY A C 1
ATOM 1376 O O . GLY A 1 164 ? 2.945 -11.924 -3.061 1.00 88.62 164 GLY A O 1
ATOM 1377 N N . PHE A 1 165 ? 4.146 -10.024 -3.055 1.00 93.25 165 PHE A N 1
ATOM 1378 C CA . PHE A 1 165 ? 3.792 -9.572 -1.711 1.00 93.25 165 PHE A CA 1
ATOM 1379 C C . PHE A 1 165 ? 2.283 -9.556 -1.473 1.00 93.25 165 PHE A C 1
ATOM 1381 O O . PHE A 1 165 ? 1.815 -10.118 -0.480 1.00 93.25 165 PHE A O 1
ATOM 1388 N N . SER A 1 166 ? 1.512 -9.007 -2.414 1.00 95.06 166 SER A N 1
ATOM 1389 C CA . SER A 1 166 ? 0.052 -8.938 -2.301 1.00 95.06 166 SER A CA 1
ATOM 1390 C C . SER A 1 166 ? -0.595 -10.316 -2.117 1.00 95.06 166 SER A C 1
ATOM 1392 O O . SER A 1 166 ? -1.548 -10.469 -1.356 1.00 95.06 166 SER A O 1
ATOM 1394 N N . THR A 1 167 ? -0.051 -11.360 -2.747 1.00 94.75 167 THR A N 1
ATOM 1395 C CA . THR A 1 167 ? -0.591 -12.726 -2.651 1.00 94.75 167 THR A CA 1
ATOM 1396 C C . THR A 1 167 ? -0.346 -13.332 -1.271 1.00 94.75 167 THR A C 1
ATOM 1398 O O . THR A 1 167 ? -1.266 -13.884 -0.664 1.00 94.75 167 THR A O 1
ATOM 1401 N N . HIS A 1 168 ? 0.865 -13.182 -0.728 1.00 94.81 168 HIS A N 1
ATOM 1402 C CA . HIS A 1 168 ? 1.182 -13.615 0.636 1.00 94.81 168 HIS A CA 1
ATOM 1403 C C . HIS A 1 168 ? 0.364 -12.850 1.684 1.00 94.81 168 HIS A C 1
ATOM 1405 O O . HIS A 1 168 ? -0.183 -13.460 2.607 1.00 94.81 168 HIS A O 1
ATOM 1411 N N . PHE A 1 169 ? 0.229 -11.535 1.505 1.00 97.00 169 PHE A N 1
ATOM 1412 C CA . PHE A 1 169 ? -0.573 -10.670 2.362 1.00 97.00 169 PHE A CA 1
ATOM 1413 C C . PHE A 1 169 ? -2.043 -11.109 2.382 1.00 97.00 169 PHE A C 1
ATOM 1415 O O . PHE A 1 169 ? -2.603 -11.361 3.449 1.00 97.00 169 PHE A O 1
ATOM 1422 N N . ASN A 1 170 ? -2.652 -11.309 1.211 1.00 97.44 170 ASN A N 1
ATOM 1423 C CA . ASN A 1 170 ? -4.047 -11.740 1.105 1.00 97.44 170 ASN A CA 1
ATOM 1424 C C . ASN A 1 170 ? -4.275 -13.133 1.695 1.00 97.44 170 ASN A C 1
ATOM 1426 O O . ASN A 1 170 ? -5.244 -13.332 2.427 1.00 97.44 170 ASN A O 1
ATOM 1430 N N . ASN A 1 171 ? -3.364 -14.080 1.456 1.00 97.12 171 ASN A N 1
ATOM 1431 C CA . ASN A 1 171 ? -3.437 -15.408 2.067 1.00 97.12 171 ASN A CA 1
ATOM 1432 C C . ASN A 1 171 ? -3.402 -15.332 3.599 1.00 97.12 171 ASN A C 1
ATOM 1434 O O . ASN A 1 171 ? -4.146 -16.049 4.270 1.00 97.12 171 ASN A O 1
ATOM 1438 N N . TYR A 1 172 ? -2.584 -14.437 4.160 1.00 97.50 172 TYR A N 1
ATOM 1439 C CA . TYR A 1 172 ? -2.564 -14.186 5.598 1.00 97.50 172 TYR A CA 1
ATOM 1440 C C . TYR A 1 172 ? -3.902 -13.621 6.102 1.00 97.50 172 TYR A C 1
ATOM 1442 O O . TYR A 1 172 ? -4.436 -14.120 7.095 1.00 97.50 172 TYR A O 1
ATOM 1450 N N . LEU A 1 173 ? -4.493 -12.641 5.409 1.00 98.19 173 LEU A N 1
ATOM 1451 C CA . LEU A 1 173 ? -5.802 -12.086 5.783 1.00 98.19 173 LEU A CA 1
ATOM 1452 C C . LEU A 1 173 ? -6.923 -13.135 5.731 1.00 98.19 173 LEU A C 1
ATOM 1454 O O . LEU A 1 173 ? -7.750 -13.194 6.644 1.00 98.19 173 LEU A O 1
ATOM 1458 N N . ILE A 1 174 ? -6.941 -13.966 4.684 1.00 97.81 174 ILE A N 1
ATOM 1459 C CA . ILE A 1 174 ? -7.936 -15.029 4.481 1.00 97.81 174 ILE A CA 1
ATOM 1460 C C . ILE A 1 174 ? -7.813 -16.089 5.572 1.00 97.81 174 ILE A C 1
ATOM 1462 O O . ILE A 1 174 ? -8.812 -16.431 6.202 1.00 97.81 174 ILE A O 1
ATOM 1466 N N . LYS A 1 175 ? -6.592 -16.565 5.852 1.00 97.75 175 LYS A N 1
ATOM 1467 C CA . LYS A 1 175 ? -6.337 -17.586 6.880 1.00 97.75 175 LYS A CA 1
ATOM 1468 C C . LYS A 1 175 ? -6.869 -17.176 8.255 1.00 97.75 175 LYS A C 1
ATOM 1470 O O . LYS A 1 175 ? -7.317 -18.032 9.011 1.00 97.75 175 LYS A O 1
ATOM 1475 N N . ASN A 1 176 ? -6.837 -15.882 8.568 1.00 97.31 176 ASN A N 1
ATOM 1476 C CA . ASN A 1 176 ? -7.325 -15.348 9.838 1.00 97.31 176 ASN A CA 1
ATOM 1477 C C . ASN A 1 176 ? -8.757 -14.772 9.768 1.00 97.31 176 ASN A C 1
ATOM 1479 O O . ASN A 1 176 ? -9.245 -14.210 10.750 1.00 97.31 176 ASN A O 1
ATOM 1483 N N . ASN A 1 177 ? -9.437 -14.899 8.622 1.00 96.88 177 ASN A N 1
ATOM 1484 C CA . ASN A 1 177 ? -10.777 -14.368 8.358 1.00 96.88 177 ASN A CA 1
ATOM 1485 C C . ASN A 1 177 ? -10.929 -12.858 8.656 1.00 96.88 177 ASN A C 1
ATOM 1487 O O . ASN A 1 177 ? -11.972 -12.398 9.123 1.00 96.88 177 ASN A O 1
ATOM 1491 N N . TYR A 1 178 ? -9.885 -12.060 8.419 1.00 97.19 178 TYR A N 1
ATOM 1492 C CA . TYR A 1 178 ? -9.888 -10.643 8.804 1.00 97.19 178 TYR A CA 1
ATOM 1493 C C . TYR A 1 178 ? -10.856 -9.795 7.989 1.00 97.19 178 TYR A C 1
ATOM 1495 O O . TYR A 1 178 ? -11.503 -8.915 8.551 1.00 97.19 178 TYR A O 1
ATOM 1503 N N . ILE A 1 179 ? -10.991 -10.084 6.695 1.00 95.44 179 ILE A N 1
ATOM 1504 C CA . ILE A 1 179 ? -11.831 -9.299 5.783 1.00 95.44 179 ILE A CA 1
ATOM 1505 C C . ILE A 1 179 ? -13.279 -9.271 6.278 1.00 95.44 179 ILE A C 1
ATOM 1507 O O . ILE A 1 179 ? -13.823 -8.198 6.529 1.00 95.44 179 ILE A O 1
ATOM 1511 N N . SER A 1 180 ? -13.871 -10.448 6.506 1.00 95.25 180 SER A N 1
ATOM 1512 C CA . SER A 1 180 ? -15.245 -10.558 7.002 1.00 95.25 180 SER A CA 1
ATOM 1513 C C . SER A 1 180 ? -15.367 -10.101 8.457 1.00 95.25 180 SER A C 1
ATOM 1515 O O . SER A 1 180 ? -16.261 -9.321 8.781 1.00 95.25 180 SER A O 1
ATOM 1517 N N . LYS A 1 181 ? -14.440 -10.514 9.333 1.00 96.38 181 LYS A N 1
ATOM 1518 C CA . LYS A 1 181 ? -14.509 -10.218 10.773 1.00 96.38 181 LYS A CA 1
ATOM 1519 C C . LYS A 1 181 ? -14.460 -8.721 11.095 1.00 96.38 181 LYS A C 1
ATOM 1521 O O . LYS A 1 181 ? -15.086 -8.296 12.062 1.00 96.38 181 LYS A O 1
ATOM 1526 N N . TYR A 1 182 ? -13.725 -7.933 10.313 1.00 95.44 182 TYR A N 1
ATOM 1527 C CA . TYR A 1 182 ? -13.526 -6.499 10.558 1.00 95.44 182 TYR A CA 1
ATOM 1528 C C . TYR A 1 182 ? -14.145 -5.598 9.488 1.00 95.44 182 TYR A C 1
ATOM 1530 O O . TYR A 1 182 ? -13.952 -4.385 9.544 1.00 95.44 182 TYR A O 1
ATOM 1538 N N . ASN A 1 183 ? -14.894 -6.170 8.536 1.00 94.69 183 ASN A N 1
ATOM 1539 C CA . ASN A 1 183 ? -15.444 -5.452 7.385 1.00 94.69 183 ASN A CA 1
ATOM 1540 C C . ASN A 1 183 ? -14.366 -4.599 6.680 1.00 94.69 183 ASN A C 1
ATOM 1542 O O . ASN A 1 183 ? -14.537 -3.396 6.467 1.00 94.69 183 ASN A O 1
ATOM 1546 N N . LEU A 1 184 ? -13.207 -5.219 6.421 1.00 95.94 184 LEU A N 1
ATOM 1547 C CA . LEU A 1 184 ? -12.039 -4.557 5.839 1.00 95.94 184 LEU A CA 1
ATOM 1548 C C . LEU A 1 184 ? -12.139 -4.521 4.321 1.00 95.94 184 LEU A C 1
ATOM 1550 O O . LEU A 1 184 ? -12.360 -5.546 3.681 1.00 95.94 184 LEU A O 1
ATOM 1554 N N . HIS A 1 185 ? -11.846 -3.361 3.748 1.00 97.44 185 HIS A N 1
ATOM 1555 C CA . HIS A 1 185 ? -11.563 -3.252 2.324 1.00 97.44 185 HIS A CA 1
ATOM 1556 C C . HIS A 1 185 ? -10.095 -3.603 2.071 1.00 97.44 185 HIS A C 1
ATOM 1558 O O . HIS A 1 185 ? -9.212 -3.195 2.830 1.00 97.44 185 HIS A O 1
ATOM 1564 N N . VAL A 1 186 ? -9.827 -4.347 1.000 1.00 97.75 186 VAL A N 1
ATOM 1565 C CA . VAL A 1 186 ? -8.469 -4.723 0.594 1.00 97.75 186 VAL A CA 1
ATOM 1566 C C . VAL A 1 186 ? -8.280 -4.370 -0.873 1.00 97.75 186 VAL A C 1
ATOM 1568 O O . VAL A 1 186 ? -9.086 -4.768 -1.712 1.00 97.75 186 VAL A O 1
ATOM 1571 N N . HIS A 1 187 ? -7.215 -3.635 -1.182 1.00 97.56 187 HIS A N 1
ATOM 1572 C CA . HIS A 1 187 ? -6.870 -3.246 -2.545 1.00 97.56 187 HIS A CA 1
ATOM 1573 C C . HIS A 1 187 ? -5.399 -3.528 -2.826 1.00 97.56 187 HIS A C 1
ATOM 1575 O O . HIS A 1 187 ? -4.534 -3.161 -2.038 1.00 97.56 187 HIS A O 1
ATOM 1581 N N . ASN A 1 188 ? -5.105 -4.172 -3.951 1.00 96.31 188 ASN A N 1
ATOM 1582 C CA . ASN A 1 188 ? -3.736 -4.522 -4.310 1.00 96.31 188 ASN A CA 1
ATOM 1583 C C . ASN A 1 188 ? -3.308 -3.717 -5.534 1.00 96.31 188 ASN A C 1
ATOM 1585 O O . ASN A 1 188 ? -3.963 -3.774 -6.574 1.00 96.31 188 ASN A O 1
ATOM 1589 N N . ILE A 1 189 ? -2.199 -2.997 -5.405 1.00 94.56 189 ILE A N 1
ATOM 1590 C CA . ILE A 1 189 ? -1.530 -2.278 -6.484 1.00 94.56 189 ILE A CA 1
ATOM 1591 C C . ILE A 1 189 ? -0.223 -3.016 -6.775 1.00 94.56 189 ILE A C 1
ATOM 1593 O O . ILE A 1 189 ? 0.640 -3.135 -5.909 1.00 94.56 189 ILE A O 1
ATOM 1597 N N . PHE A 1 190 ? -0.102 -3.523 -7.995 1.00 91.56 190 PHE A N 1
ATOM 1598 C CA . PHE A 1 190 ? 1.075 -4.217 -8.512 1.00 91.56 190 PHE A CA 1
ATOM 1599 C C . PHE A 1 190 ? 1.256 -3.861 -9.993 1.00 91.56 190 PHE A C 1
ATOM 1601 O O . PHE A 1 190 ? 0.345 -3.309 -10.623 1.00 91.56 190 PHE A O 1
ATOM 1608 N N . LEU A 1 191 ? 2.426 -4.159 -10.555 1.00 89.69 191 LEU A N 1
ATOM 1609 C CA . LEU A 1 191 ? 2.700 -3.933 -11.972 1.00 89.69 191 LEU A CA 1
ATOM 1610 C C . LEU A 1 191 ? 1.907 -4.909 -12.853 1.00 89.69 191 LEU A C 1
ATOM 1612 O O . LEU A 1 191 ? 1.686 -6.061 -12.468 1.00 89.69 191 LEU A O 1
ATOM 1616 N N . PRO A 1 192 ? 1.474 -4.482 -14.048 1.00 87.12 192 PRO A N 1
ATOM 1617 C CA . PRO A 1 192 ? 0.717 -5.350 -14.933 1.00 87.12 192 PRO A CA 1
ATOM 1618 C C . PRO A 1 192 ? 1.514 -6.584 -15.358 1.00 87.12 192 PRO A C 1
ATOM 1620 O O . PRO A 1 192 ? 2.727 -6.538 -15.544 1.00 87.12 192 PRO A O 1
ATOM 1623 N N . ASN A 1 193 ? 0.800 -7.686 -15.583 1.00 88.12 193 ASN A N 1
ATOM 1624 C CA . ASN A 1 193 ? 1.386 -8.940 -16.047 1.00 88.12 193 ASN A CA 1
ATOM 1625 C C . ASN A 1 193 ? 1.498 -8.983 -17.585 1.00 88.12 193 ASN A C 1
ATOM 1627 O O . ASN A 1 193 ? 0.944 -9.870 -18.233 1.00 88.12 193 ASN A O 1
ATOM 1631 N N . TYR A 1 194 ? 2.156 -7.983 -18.171 1.00 87.94 194 TYR A N 1
ATOM 1632 C CA . TYR A 1 194 ? 2.517 -7.945 -19.589 1.00 87.94 194 TYR A CA 1
ATOM 1633 C C . TYR A 1 194 ? 3.881 -7.263 -19.781 1.00 87.94 194 TYR A C 1
ATOM 1635 O O . TYR A 1 194 ? 4.313 -6.510 -18.905 1.00 87.94 194 TYR A O 1
ATOM 1643 N N . PRO A 1 195 ? 4.583 -7.513 -20.904 1.00 86.44 195 PRO A N 1
ATOM 1644 C CA . PRO A 1 195 ? 5.863 -6.868 -21.183 1.00 86.44 195 PRO A CA 1
ATOM 1645 C C . PRO A 1 195 ? 5.738 -5.340 -21.222 1.00 86.44 195 PRO A C 1
ATOM 1647 O O . PRO A 1 195 ? 4.896 -4.801 -21.935 1.00 86.44 195 PRO A O 1
ATOM 1650 N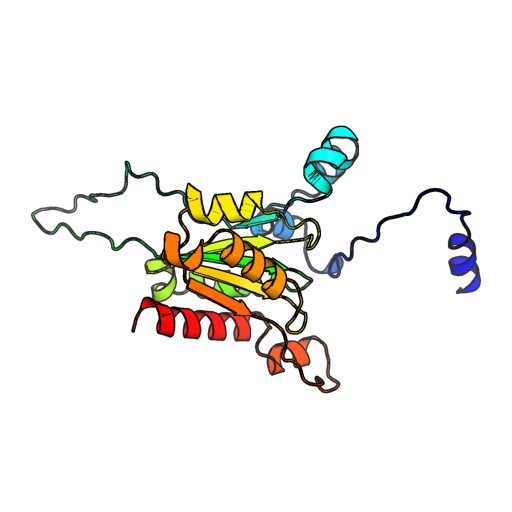 N . ILE A 1 196 ? 6.590 -4.648 -20.465 1.00 87.06 196 ILE A N 1
ATOM 1651 C CA . ILE A 1 196 ? 6.681 -3.183 -20.464 1.00 87.06 196 ILE A CA 1
ATOM 1652 C C . ILE A 1 196 ? 7.668 -2.773 -21.560 1.00 87.06 196 ILE A C 1
ATOM 1654 O O . ILE A 1 196 ? 8.771 -3.321 -21.630 1.00 87.06 196 ILE A O 1
ATOM 1658 N N . GLU A 1 197 ? 7.280 -1.822 -22.410 1.00 87.38 197 GLU A N 1
ATOM 1659 C CA . GLU A 1 197 ? 8.141 -1.329 -23.486 1.00 87.38 197 GLU A CA 1
ATOM 1660 C C . GLU A 1 197 ? 9.427 -0.686 -22.948 1.00 87.38 197 GLU A C 1
ATOM 1662 O O . GLU A 1 197 ? 9.493 -0.164 -21.829 1.00 87.38 197 GLU A O 1
ATOM 1667 N N . HIS A 1 198 ? 10.483 -0.738 -23.758 1.00 88.88 198 HIS A N 1
ATOM 1668 C CA . HIS A 1 198 ? 11.752 -0.113 -23.417 1.00 88.88 198 HIS A CA 1
ATOM 1669 C C . HIS A 1 198 ? 11.606 1.410 -23.400 1.00 88.88 198 HIS A C 1
ATOM 1671 O O . HIS A 1 198 ? 11.401 2.033 -24.436 1.00 88.88 198 HIS A O 1
ATOM 1677 N N . ALA A 1 199 ? 11.780 1.999 -22.224 1.00 89.06 199 ALA A N 1
ATOM 1678 C CA . ALA A 1 199 ? 11.840 3.437 -22.013 1.00 89.06 199 ALA A CA 1
ATOM 1679 C C . ALA A 1 199 ? 12.713 3.716 -20.783 1.00 89.06 199 ALA A C 1
ATOM 1681 O O . ALA A 1 199 ? 13.224 2.789 -20.138 1.00 89.06 199 ALA A O 1
ATOM 1682 N N . SER A 1 200 ? 12.917 4.985 -20.436 1.00 89.38 200 SER A N 1
ATOM 1683 C CA . SER A 1 200 ? 13.531 5.308 -19.152 1.00 89.38 200 SER A CA 1
ATOM 1684 C C . SER A 1 200 ? 12.643 4.838 -17.995 1.00 89.38 200 SER A C 1
ATOM 1686 O O . SER A 1 200 ? 11.423 4.737 -18.108 1.00 89.38 200 SER A O 1
ATOM 1688 N N . TYR A 1 201 ? 13.253 4.597 -16.835 1.00 83.44 201 TYR A N 1
ATOM 1689 C CA . TYR A 1 201 ? 12.523 4.189 -15.632 1.00 83.44 201 TYR A CA 1
ATOM 1690 C C . TYR A 1 201 ? 11.405 5.174 -15.247 1.00 83.44 201 TYR A C 1
ATOM 1692 O O . TYR A 1 201 ? 10.341 4.763 -14.798 1.00 83.44 201 TYR A O 1
ATOM 1700 N N . TYR A 1 202 ? 11.631 6.474 -15.453 1.00 85.69 202 TYR A N 1
ATOM 1701 C CA . TYR A 1 202 ? 10.644 7.518 -15.178 1.00 85.69 202 TYR A CA 1
ATOM 1702 C C . TYR A 1 202 ? 9.464 7.488 -16.161 1.00 85.69 202 TYR A C 1
ATOM 1704 O O . TYR A 1 202 ? 8.314 7.632 -15.749 1.00 85.69 202 TYR A O 1
ATOM 1712 N N . GLU A 1 203 ? 9.729 7.269 -17.449 1.00 89.19 203 GLU A N 1
ATOM 1713 C CA . GLU A 1 203 ? 8.681 7.136 -18.471 1.00 89.19 203 GLU A CA 1
ATOM 1714 C C . GLU A 1 203 ? 7.841 5.877 -18.242 1.00 89.19 203 GLU A C 1
ATOM 1716 O O . GLU A 1 203 ? 6.615 5.947 -18.281 1.00 89.19 203 GLU A O 1
ATOM 1721 N N . GLN A 1 204 ? 8.477 4.750 -17.904 1.00 88.81 204 GLN A N 1
ATOM 1722 C CA . GLN A 1 204 ? 7.769 3.509 -17.575 1.00 88.81 204 GLN A CA 1
ATOM 1723 C C . GLN A 1 204 ? 6.843 3.684 -16.368 1.00 88.81 204 GLN A C 1
ATOM 1725 O O . GLN A 1 204 ? 5.724 3.177 -16.370 1.00 88.81 204 GLN A O 1
ATOM 1730 N N . GLN A 1 205 ? 7.274 4.421 -15.340 1.00 88.31 205 GLN A N 1
ATOM 1731 C CA . GLN A 1 205 ? 6.420 4.678 -14.182 1.00 88.31 205 GLN A CA 1
ATOM 1732 C C . GLN A 1 205 ? 5.194 5.522 -14.523 1.00 88.31 205 GLN A C 1
ATOM 1734 O O . GLN A 1 205 ? 4.104 5.205 -14.055 1.00 88.31 205 GLN A O 1
ATOM 1739 N N . GLN A 1 206 ? 5.357 6.564 -15.340 1.00 89.75 206 GLN A N 1
ATOM 1740 C CA . GLN A 1 206 ? 4.231 7.384 -15.790 1.00 89.75 206 GLN A CA 1
ATOM 1741 C C . GLN A 1 206 ? 3.270 6.586 -16.668 1.00 89.75 206 GLN A C 1
ATOM 1743 O O . GLN A 1 206 ? 2.064 6.637 -16.453 1.00 89.75 206 GLN A O 1
ATOM 1748 N N . GLN A 1 207 ? 3.797 5.804 -17.617 1.00 89.62 207 GLN A N 1
ATOM 1749 C CA . GLN A 1 207 ? 2.994 4.947 -18.493 1.00 89.62 207 GLN A CA 1
ATOM 1750 C C . GLN A 1 207 ? 2.124 3.966 -17.697 1.00 89.62 207 GLN A C 1
ATOM 1752 O O . GLN A 1 207 ? 1.010 3.648 -18.103 1.00 89.62 207 GLN A O 1
ATOM 1757 N N . LEU A 1 208 ? 2.641 3.472 -16.574 1.00 89.44 208 LEU A N 1
ATOM 1758 C CA . LEU A 1 208 ? 1.950 2.525 -15.702 1.00 89.44 208 LEU A CA 1
ATOM 1759 C C . LEU A 1 208 ? 1.162 3.202 -14.574 1.00 89.44 208 LEU A C 1
ATOM 1761 O O . LEU A 1 208 ? 0.566 2.504 -13.750 1.00 89.44 208 LEU A O 1
ATOM 1765 N N . GLU A 1 209 ? 1.168 4.537 -14.521 1.00 91.25 209 GLU A N 1
ATOM 1766 C CA . GLU A 1 209 ? 0.553 5.340 -13.462 1.00 91.25 209 GLU A CA 1
ATOM 1767 C C . GLU A 1 209 ? 0.999 4.881 -12.058 1.00 91.25 209 GLU A C 1
ATOM 1769 O O . GLU A 1 209 ? 0.190 4.688 -11.145 1.00 91.25 209 GLU A O 1
ATOM 1774 N N . VAL A 1 210 ? 2.295 4.613 -11.900 1.00 88.88 210 VAL A N 1
ATOM 1775 C CA . VAL A 1 210 ? 2.924 4.198 -10.632 1.00 88.88 210 VAL A CA 1
ATOM 1776 C C . VAL A 1 210 ? 3.952 5.207 -10.119 1.00 88.88 210 VAL A C 1
ATOM 1778 O O . VAL A 1 210 ? 4.543 4.990 -9.057 1.00 88.88 210 VAL A O 1
ATOM 1781 N N . ASP A 1 211 ? 4.147 6.308 -10.846 1.00 90.75 211 ASP A N 1
ATOM 1782 C CA . ASP A 1 211 ? 4.809 7.514 -10.357 1.00 90.75 211 ASP A CA 1
ATOM 1783 C C . ASP A 1 211 ? 3.955 8.203 -9.273 1.00 90.75 211 ASP A C 1
ATOM 1785 O O . ASP A 1 211 ? 2.794 7.857 -9.049 1.00 90.75 211 ASP A O 1
ATOM 1789 N N . GLU A 1 212 ? 4.512 9.194 -8.579 1.00 90.44 212 GLU A N 1
ATOM 1790 C CA . GLU A 1 212 ? 3.816 9.873 -7.476 1.00 90.44 212 GLU A CA 1
ATOM 1791 C C . GLU A 1 212 ? 2.468 10.503 -7.876 1.00 90.44 212 GLU A C 1
ATOM 1793 O O . GLU A 1 212 ? 1.528 10.499 -7.076 1.00 90.44 212 GLU A O 1
ATOM 1798 N N . SER A 1 213 ? 2.351 11.028 -9.102 1.00 94.38 213 SER A N 1
ATOM 1799 C CA . SER A 1 213 ? 1.137 11.705 -9.568 1.00 94.38 213 SER A CA 1
ATOM 1800 C C . SER A 1 213 ? 0.093 10.698 -10.041 1.00 94.38 213 SER A C 1
ATOM 1802 O O . SER A 1 213 ? -1.064 10.776 -9.615 1.00 94.38 213 SER A O 1
ATOM 1804 N N . GLY A 1 214 ? 0.500 9.716 -10.852 1.00 95.06 214 GLY A N 1
ATOM 1805 C CA . GLY A 1 214 ? -0.368 8.622 -11.286 1.00 95.06 214 GLY A CA 1
ATOM 1806 C C . GLY A 1 214 ? -0.910 7.814 -10.106 1.00 95.06 214 GLY A C 1
ATOM 1807 O O . GLY A 1 214 ? -2.119 7.590 -10.000 1.00 95.06 214 GLY A O 1
ATOM 1808 N N . LEU A 1 215 ? -0.050 7.479 -9.140 1.00 95.44 215 LEU A N 1
ATOM 1809 C CA . LEU A 1 215 ? -0.458 6.759 -7.936 1.00 95.44 215 LEU A CA 1
ATOM 1810 C C . LEU A 1 215 ? -1.466 7.561 -7.102 1.00 95.44 215 LEU A C 1
ATOM 1812 O O . LEU A 1 215 ? -2.456 6.996 -6.630 1.00 95.44 215 LEU A O 1
ATOM 1816 N N . ALA A 1 216 ? -1.261 8.872 -6.942 1.00 97.00 216 ALA A N 1
ATOM 1817 C CA . ALA A 1 216 ? -2.208 9.721 -6.226 1.00 97.00 216 ALA A CA 1
ATOM 1818 C C . ALA A 1 216 ? -3.590 9.724 -6.898 1.00 97.00 216 ALA A C 1
ATOM 1820 O O . ALA A 1 216 ? -4.603 9.581 -6.212 1.00 97.00 216 ALA A O 1
ATOM 1821 N N . LEU A 1 217 ? -3.648 9.837 -8.229 1.00 96.25 217 LEU A N 1
ATOM 1822 C CA . LEU A 1 217 ? -4.901 9.793 -8.990 1.00 96.25 217 LEU A CA 1
ATOM 1823 C C . LEU A 1 217 ? -5.617 8.446 -8.838 1.00 96.25 217 LEU A C 1
ATOM 1825 O O . LEU A 1 217 ? -6.815 8.420 -8.542 1.00 96.25 217 LEU A O 1
ATOM 1829 N N . ARG A 1 218 ? -4.887 7.333 -8.966 1.00 95.38 218 ARG A N 1
ATOM 1830 C CA . ARG A 1 218 ? -5.434 5.978 -8.795 1.00 95.38 218 ARG A CA 1
ATOM 1831 C C . ARG A 1 218 ? -6.013 5.765 -7.402 1.00 95.38 218 ARG A C 1
ATOM 1833 O O . ARG A 1 218 ? -7.132 5.270 -7.278 1.00 95.38 218 ARG A O 1
ATOM 1840 N N . LEU A 1 219 ? -5.288 6.178 -6.364 1.00 97.00 219 LEU A N 1
ATOM 1841 C CA . LEU A 1 219 ? -5.752 6.083 -4.981 1.00 97.00 219 LEU A CA 1
ATOM 1842 C C . LEU A 1 219 ? -6.982 6.963 -4.735 1.00 97.00 219 LEU A C 1
ATOM 1844 O O . LEU A 1 219 ? -7.949 6.485 -4.150 1.00 97.00 219 LEU A O 1
ATOM 1848 N N . LYS A 1 220 ? -6.992 8.216 -5.213 1.00 96.31 220 LYS A N 1
ATOM 1849 C CA . LYS A 1 220 ? -8.163 9.105 -5.100 1.00 96.31 220 LYS A CA 1
ATOM 1850 C C . LYS A 1 220 ? -9.402 8.491 -5.748 1.00 96.31 220 LYS A C 1
ATOM 1852 O O . LYS A 1 220 ? -10.462 8.478 -5.127 1.00 96.31 220 LYS A O 1
ATOM 1857 N N . LYS A 1 221 ? -9.257 7.950 -6.962 1.00 96.00 221 LYS A N 1
ATOM 1858 C CA . LYS A 1 221 ? -10.336 7.258 -7.675 1.00 96.00 221 LYS A CA 1
ATOM 1859 C C . LYS A 1 221 ? -10.866 6.077 -6.860 1.00 96.00 221 LYS A C 1
ATOM 1861 O O . LYS A 1 221 ? -12.047 6.046 -6.542 1.00 96.00 221 LYS A O 1
ATOM 1866 N N . TYR A 1 222 ? -9.980 5.176 -6.433 1.00 96.50 222 TYR A N 1
ATOM 1867 C CA . TYR A 1 222 ? -10.355 4.016 -5.624 1.00 96.50 222 TYR A CA 1
ATOM 1868 C C . TYR A 1 222 ? -11.077 4.399 -4.320 1.00 96.50 222 TYR A C 1
ATOM 1870 O O . TYR A 1 222 ? -12.085 3.787 -3.966 1.00 96.50 222 TYR A O 1
ATOM 1878 N N . LEU A 1 223 ? -10.576 5.407 -3.598 1.00 95.94 223 LEU A N 1
ATOM 1879 C CA . LEU A 1 223 ? -11.166 5.853 -2.334 1.00 95.94 223 LEU A CA 1
ATOM 1880 C C . LEU A 1 223 ? -12.556 6.465 -2.526 1.00 95.94 223 LEU A C 1
ATOM 1882 O O . LEU A 1 223 ? -13.439 6.212 -1.706 1.00 95.94 223 LEU A O 1
ATOM 1886 N N . ASN A 1 224 ? -12.756 7.232 -3.598 1.00 94.50 224 ASN A N 1
ATOM 1887 C CA . ASN A 1 224 ? -14.070 7.759 -3.951 1.00 94.50 224 ASN A CA 1
ATOM 1888 C C . ASN A 1 224 ? -15.050 6.617 -4.249 1.00 94.50 224 ASN A C 1
ATOM 1890 O O . ASN A 1 224 ? -16.106 6.541 -3.621 1.00 94.50 224 ASN A O 1
ATOM 1894 N N . ASP A 1 225 ? -14.658 5.700 -5.137 1.00 93.94 225 ASP A N 1
ATOM 1895 C CA . ASP A 1 225 ? -15.489 4.575 -5.579 1.00 93.94 225 ASP A CA 1
ATOM 1896 C C . ASP A 1 225 ? -15.851 3.623 -4.424 1.00 93.94 225 ASP A C 1
ATOM 1898 O O . ASP A 1 225 ? -16.914 3.013 -4.434 1.00 93.94 225 ASP A O 1
ATOM 1902 N N . SER A 1 226 ? -14.980 3.490 -3.415 1.00 91.88 226 SER A N 1
ATOM 1903 C CA . SER A 1 226 ? -15.149 2.505 -2.334 1.00 91.88 226 SER A CA 1
ATOM 1904 C C . SER A 1 226 ? -15.852 3.029 -1.079 1.00 91.88 226 SER A C 1
ATOM 1906 O O . SER A 1 226 ? -16.352 2.224 -0.293 1.00 91.88 226 SER A O 1
ATOM 1908 N N . PHE A 1 227 ? -15.823 4.342 -0.818 1.00 89.50 227 PHE A N 1
ATOM 1909 C CA . PHE A 1 227 ? -16.246 4.897 0.480 1.00 89.50 227 PHE A CA 1
ATOM 1910 C C . PHE A 1 227 ? -17.197 6.091 0.409 1.00 89.50 227 PHE A C 1
ATOM 1912 O O . PHE A 1 227 ? -17.711 6.493 1.458 1.00 89.50 227 PHE A O 1
ATOM 1919 N N . ILE A 1 228 ? -17.382 6.695 -0.763 1.00 77.75 228 ILE A N 1
ATOM 1920 C CA . ILE A 1 228 ? -18.121 7.955 -0.904 1.00 77.75 228 ILE A CA 1
ATOM 1921 C C . ILE A 1 228 ? -19.407 7.763 -1.707 1.00 77.75 228 ILE A C 1
ATOM 1923 O O . ILE A 1 228 ? -20.415 8.372 -1.340 1.00 77.75 228 ILE A O 1
ATOM 1927 N N . PHE A 1 229 ? -19.360 6.949 -2.765 1.00 54.91 229 PHE A N 1
ATOM 1928 C CA . PHE A 1 229 ? -20.510 6.632 -3.613 1.00 54.91 229 PHE A CA 1
ATOM 1929 C C . PHE A 1 229 ? -21.341 5.467 -3.069 1.00 54.91 229 PHE A C 1
ATOM 1931 O O . PHE A 1 229 ? -20.748 4.501 -2.537 1.00 54.91 229 PHE A O 1
#

Secondary structure (DSSP, 8-state):
-HHHHHHTT----SSPPP----S-GGG--HHHHHHHH---HHHHHHHTT-HHHIIIIITTPPEEEE-PPP--TTS-S----SSS----PPPPEEEEEEEESTTHHHHHHHHHHHHTSHHHHHHEEEEEEE---BTTB-HHHHHIIIIIS--SEEEEEEEEETTSHHHHHHHHHHHTTHHHHHT-EEEEEEE-SSPPPS--HHHHHHHTT-SHHHHHHHHHHHHHHHHT-

Foldseek 3Di:
DVVVVVVVVDDPDDDDDDDQPAQPPVPDDQCCCCVFQVDRPVVVVVQVVDPVCCVPPPDFDKGWRFDFDFPPVPDDQDDDDDPDDRPPQDDAAEEEEEEEDNLLVLVSLLVVVQCVDPVNVSRYDYIYIYQDDQVVTNVVVVCCVCPGRNHQEYEYAYAAEPPPSLVSVVVVCVVVVSCVVSVHHYYYHYFYPDDQDDDPPVVSCVVRLNGNRSVSVVVVVVCCVPPPD

Radius of gyration: 20.91 Å; chains: 1; bounding box: 69×48×49 Å